Protein AF-A0A0F9A2U9-F1 (afdb_monomer_lite)

Radius of gyration: 36.18 Å; chains: 1; bounding box: 90×52×89 Å

Organism: NCBI:txid412755

Sequence (190 aa):
MAQTGQQTSYSATLSEKRVVTDRLLMTQPMDLVAVNALGLNNESSFGFDNGPGGPNQPYEWLSDTHALRTSAVNSSALTSLSTSTAVIVDHGNRFQEGDVILIGAEYMLVTTVSTNTLTVTRSYGGNNTTHSDGAAVTIVGRNRIEGTNSSDSQYTEPTSATNAVAILHSEIDISRSAGNLQRYGIGDLV

Foldseek 3Di:
DDDDDDDPDDDDPDPDPDDVVNVVVPDDCVNDPVCVQQDDPDDDDRHRPPDDPDPPHFDKDWDWDDQDQKWWFADAKDALPDPDQKTFTPALVNDDQQFWKDFPHWTWGFHDTDGRITRTDTQPVHGRHIHHGGTMIGGPDGDDDPPDDDDDHDDIDIDIDGDDDDDDDDDDDDDPVRQVDDDPPDDHDD

pLDDT: mean 77.0, std 14.94, range [44.78, 95.62]

Secondary structure (DSSP, 8-state):
----S---S----S-----HHHHHHHS-GGGSHHHHHH---SSSS---TT-TTSTT-PEEEEE--PPP-EEEB-SS-B-TT----EEEBS-GGG--TTEEEEETTEEEEEEEEETTEEEEESSTTS----B-TT-EEEEEEE-PPTTPPPPPPP--PPEEEEE------------HHHHTS--TT-S---

Structure (mmCIF, N/CA/C/O backbone):
data_AF-A0A0F9A2U9-F1
#
_entry.id   AF-A0A0F9A2U9-F1
#
loop_
_atom_site.group_PDB
_atom_site.id
_atom_site.type_symbol
_atom_site.label_atom_id
_atom_site.label_alt_id
_atom_site.label_comp_id
_atom_site.label_asym_id
_atom_site.label_entity_id
_atom_site.label_seq_id
_atom_site.pdbx_PDB_ins_code
_atom_site.Cartn_x
_atom_site.Cartn_y
_atom_site.Cartn_z
_atom_site.occupancy
_atom_site.B_iso_or_equiv
_atom_site.auth_seq_id
_atom_site.auth_comp_id
_atom_site.auth_asym_id
_atom_site.auth_atom_id
_atom_site.pdbx_PDB_model_num
ATOM 1 N N . MET A 1 1 ? -40.906 28.850 -55.335 1.00 44.78 1 MET A N 1
ATOM 2 C CA . MET A 1 1 ? -40.452 30.177 -55.800 1.00 44.78 1 MET A CA 1
ATOM 3 C C . MET A 1 1 ? -38.973 30.272 -55.484 1.00 44.78 1 MET A C 1
ATOM 5 O O . MET A 1 1 ? -38.614 29.999 -54.346 1.00 44.78 1 MET A O 1
ATOM 9 N N . ALA A 1 2 ? -38.125 30.504 -56.485 1.00 49.56 2 ALA A N 1
ATOM 10 C CA . ALA A 1 2 ? -36.678 30.539 -56.292 1.00 49.56 2 ALA A CA 1
ATOM 11 C C . ALA A 1 2 ? -36.299 31.785 -55.481 1.00 49.56 2 ALA A C 1
ATOM 13 O O . ALA A 1 2 ? -36.706 32.888 -55.841 1.00 49.56 2 ALA A O 1
ATOM 14 N N . GLN A 1 3 ? -35.565 31.608 -54.382 1.00 52.97 3 GLN A N 1
ATOM 15 C CA . GLN A 1 3 ? -34.952 32.725 -53.669 1.00 52.97 3 GLN A CA 1
ATOM 16 C C . GLN A 1 3 ? -33.527 32.907 -54.186 1.00 52.97 3 GLN A C 1
ATOM 18 O O . GLN A 1 3 ? -32.725 31.977 -54.154 1.00 52.97 3 GLN A O 1
ATOM 23 N N . THR A 1 4 ? -33.238 34.105 -54.684 1.00 47.84 4 THR A N 1
ATOM 24 C CA . THR A 1 4 ? -31.918 34.511 -55.171 1.00 47.84 4 THR A CA 1
ATOM 25 C C . THR A 1 4 ? -31.282 35.433 -54.132 1.00 47.84 4 THR A C 1
ATOM 27 O O . THR A 1 4 ? -31.867 36.457 -53.784 1.00 47.84 4 THR A O 1
ATOM 30 N N . GLY A 1 5 ? -30.095 35.068 -53.639 1.00 60.50 5 GLY A N 1
ATOM 31 C CA . GLY A 1 5 ? -29.308 35.836 -52.665 1.00 60.50 5 GLY A CA 1
ATOM 32 C C . GLY A 1 5 ? -28.745 34.969 -51.531 1.00 60.50 5 GLY A C 1
ATOM 33 O O . GLY A 1 5 ? -29.285 33.907 -51.228 1.00 60.50 5 GLY A O 1
ATOM 34 N N . GLN A 1 6 ? -27.650 35.408 -50.902 1.00 56.34 6 GLN A N 1
ATOM 35 C CA . GLN A 1 6 ? -27.056 34.716 -49.753 1.00 56.34 6 GLN A CA 1
ATOM 36 C C . GLN A 1 6 ? -27.906 34.965 -48.498 1.00 56.34 6 GLN A C 1
ATOM 38 O O . GLN A 1 6 ? -27.996 36.093 -48.016 1.00 56.34 6 GLN A O 1
ATOM 43 N N . GLN A 1 7 ? -28.534 33.915 -47.964 1.00 57.28 7 GLN A N 1
ATOM 44 C CA . GLN A 1 7 ? -29.259 33.984 -46.694 1.00 57.28 7 GLN A CA 1
ATOM 45 C C . GLN A 1 7 ? -28.293 33.901 -45.506 1.00 57.28 7 GLN A C 1
ATOM 47 O O . GLN A 1 7 ? -27.466 32.996 -45.429 1.00 57.28 7 GLN A O 1
ATOM 52 N N . THR A 1 8 ? -28.421 34.837 -44.564 1.00 57.38 8 THR A N 1
ATOM 53 C CA . THR A 1 8 ? -27.553 34.970 -43.379 1.00 57.38 8 THR A CA 1
ATOM 54 C C . THR A 1 8 ? -28.246 34.603 -42.061 1.00 57.38 8 THR A C 1
ATOM 56 O O . THR A 1 8 ? -27.640 34.713 -40.999 1.00 57.38 8 THR A O 1
ATOM 59 N N . SER A 1 9 ? -29.499 34.130 -42.094 1.00 57.69 9 SER A N 1
ATOM 60 C CA . SER A 1 9 ? -30.175 33.553 -40.922 1.00 57.69 9 SER A CA 1
ATOM 61 C C . SER A 1 9 ? -31.201 32.481 -41.312 1.00 57.69 9 SER A C 1
ATOM 63 O O . SER A 1 9 ? -31.899 32.597 -42.318 1.00 57.69 9 SER A O 1
ATOM 65 N N . TYR A 1 10 ? -31.267 31.410 -40.514 1.00 54.25 10 TYR A N 1
ATOM 66 C CA . TYR A 1 10 ? -32.027 30.187 -40.796 1.00 54.25 10 TYR A CA 1
ATOM 67 C C . TYR A 1 10 ? -33.407 30.204 -40.127 1.00 54.25 10 TYR A C 1
ATOM 69 O O . TYR A 1 10 ? -33.632 29.504 -39.143 1.00 54.25 10 TYR A O 1
ATOM 77 N N . SER A 1 11 ? -34.351 30.988 -40.646 1.00 58.38 11 SER A N 1
ATOM 78 C CA . SER A 1 11 ? -35.758 30.835 -40.248 1.00 58.38 11 SER A CA 1
ATOM 79 C C . SER A 1 11 ? -36.648 30.695 -41.478 1.00 58.38 11 SER A C 1
ATOM 81 O O . SER A 1 11 ? -37.152 31.662 -42.039 1.00 58.38 11 SER A O 1
ATOM 83 N N . ALA A 1 12 ? -36.806 29.450 -41.924 1.00 54.16 12 ALA A N 1
ATOM 84 C CA . ALA A 1 12 ? -37.830 29.066 -42.883 1.00 54.16 12 ALA A CA 1
ATOM 85 C C . ALA A 1 12 ? -38.877 28.216 -42.149 1.00 54.16 12 ALA A C 1
ATOM 87 O O . ALA A 1 12 ? -38.537 27.255 -41.468 1.00 54.16 12 ALA A O 1
ATOM 88 N N . THR A 1 13 ? -40.155 28.576 -42.277 1.00 52.22 13 THR A N 1
ATOM 89 C CA . THR A 1 13 ? -41.312 27.906 -41.648 1.00 52.22 13 THR A CA 1
ATOM 90 C C . THR A 1 13 ? -41.783 26.650 -42.392 1.00 52.22 13 THR A C 1
ATOM 92 O O . THR A 1 13 ? -42.811 26.070 -42.045 1.00 52.22 13 THR A O 1
ATOM 95 N N . LEU A 1 14 ? -41.045 26.203 -43.411 1.00 56.62 14 LEU A N 1
ATOM 96 C CA . LEU A 1 14 ? -41.284 24.917 -44.059 1.00 56.62 14 LEU A CA 1
ATOM 97 C C . LEU A 1 14 ? -40.680 23.809 -43.190 1.00 56.62 14 LEU A C 1
ATOM 99 O O . LEU A 1 14 ? -39.535 23.911 -42.759 1.00 56.62 14 LEU A O 1
ATOM 103 N N . SER A 1 15 ? -41.451 22.753 -42.925 1.00 54.44 15 SER A N 1
ATOM 104 C CA . SER A 1 15 ? -40.994 21.600 -42.145 1.00 54.44 15 SER A CA 1
ATOM 105 C C . SER A 1 15 ? -39.972 20.797 -42.961 1.00 54.44 15 SER A C 1
ATOM 107 O O . SER A 1 15 ? -40.314 19.845 -43.659 1.00 54.44 15 SER A O 1
ATOM 109 N N . GLU A 1 16 ? -38.710 21.219 -42.933 1.00 55.88 16 GLU A N 1
ATOM 110 C CA . GLU A 1 16 ? -37.607 20.460 -43.514 1.00 55.88 16 GLU A CA 1
ATOM 111 C C . GLU A 1 16 ? -37.163 19.404 -42.496 1.00 55.88 16 GLU A C 1
ATOM 113 O O . GLU A 1 16 ? -36.579 19.705 -41.452 1.00 55.88 16 GLU A O 1
ATOM 118 N N . LYS A 1 17 ? -37.494 18.139 -42.767 1.00 49.16 17 LYS A N 1
ATOM 119 C CA . LYS A 1 17 ? -37.182 17.009 -41.888 1.00 49.16 17 LYS A CA 1
ATOM 120 C C . LYS A 1 17 ? -35.699 16.647 -42.024 1.00 49.16 17 LYS A C 1
ATOM 122 O O . LYS A 1 17 ? -35.347 15.715 -42.738 1.00 49.16 17 LYS A O 1
ATOM 127 N N . ARG A 1 18 ? -34.819 17.391 -41.354 1.00 50.69 18 ARG A N 1
ATOM 128 C CA . ARG A 1 18 ? -33.377 17.100 -41.321 1.00 50.69 18 ARG A CA 1
ATOM 129 C C . ARG A 1 18 ? -33.096 16.067 -40.233 1.00 50.69 18 ARG A C 1
ATOM 131 O O . ARG A 1 18 ? -33.104 16.372 -39.044 1.00 50.69 18 ARG A O 1
ATOM 138 N N . VAL A 1 19 ? -32.918 14.816 -40.648 1.00 53.12 19 VAL A N 1
ATOM 139 C CA . VAL A 1 19 ? -32.558 13.699 -39.763 1.00 53.12 19 VAL A CA 1
ATOM 140 C C . VAL A 1 19 ? -31.103 13.878 -39.306 1.00 53.12 19 VAL A C 1
ATOM 142 O O . VAL A 1 19 ? -30.256 14.261 -40.104 1.00 53.12 19 VAL A O 1
ATOM 145 N N . VAL A 1 20 ? -30.789 13.598 -38.033 1.00 59.75 20 VAL A N 1
ATOM 146 C CA . VAL A 1 20 ? -29.424 13.726 -37.459 1.00 59.75 20 VAL A CA 1
ATOM 147 C C . VAL A 1 20 ? -28.369 12.976 -38.287 1.00 59.75 20 VAL A C 1
ATOM 149 O O . VAL A 1 20 ? -27.239 13.441 -38.411 1.00 59.75 20 VAL A O 1
ATOM 152 N N . THR A 1 21 ? -28.755 11.867 -38.922 1.00 59.09 21 THR A N 1
ATOM 153 C CA . THR A 1 21 ? -27.927 11.093 -39.859 1.00 59.09 21 THR A CA 1
ATOM 154 C C . THR A 1 21 ? -27.368 11.938 -41.004 1.00 59.09 21 THR A C 1
ATOM 156 O O . THR A 1 21 ? -26.234 11.728 -41.413 1.00 59.09 21 THR A O 1
ATOM 159 N N . ASP A 1 22 ? -28.118 12.935 -41.472 1.00 58.28 22 ASP A N 1
ATOM 160 C CA . ASP A 1 22 ? -27.709 13.825 -42.561 1.00 58.28 22 ASP A CA 1
ATOM 161 C C . ASP A 1 22 ? -26.599 14.793 -42.112 1.00 58.28 22 ASP A C 1
ATOM 163 O O . ASP A 1 22 ? -25.739 15.173 -42.896 1.00 58.28 22 ASP A O 1
ATOM 167 N N . ARG A 1 23 ? -26.541 15.130 -40.811 1.00 58.84 23 ARG A N 1
ATOM 168 C CA . ARG A 1 23 ? -25.396 15.848 -40.226 1.00 58.84 23 ARG A CA 1
ATOM 169 C C . ARG A 1 23 ? -24.198 14.943 -39.979 1.00 58.84 23 ARG A C 1
ATOM 171 O O . ARG A 1 23 ? -23.082 15.393 -40.186 1.00 58.84 23 ARG A O 1
ATOM 178 N N . LEU A 1 24 ? -24.421 13.684 -39.609 1.00 57.03 24 LEU A N 1
ATOM 179 C CA . LEU A 1 24 ? -23.351 12.695 -39.446 1.00 57.03 24 LEU A CA 1
ATOM 180 C C . LEU A 1 24 ? -22.644 12.381 -40.779 1.00 57.03 24 LEU A C 1
ATOM 182 O O . LEU A 1 24 ? -21.439 12.163 -40.793 1.00 57.03 24 LEU A O 1
ATOM 186 N N . LEU A 1 25 ? -23.389 12.386 -41.892 1.00 61.88 25 LEU A N 1
ATOM 187 C CA . LEU A 1 25 ? -22.870 12.155 -43.246 1.00 61.88 25 LEU A CA 1
ATOM 188 C C . LEU A 1 25 ? -22.147 13.375 -43.845 1.00 61.88 25 LEU A C 1
ATOM 190 O O . LEU A 1 25 ? -21.336 13.204 -44.751 1.00 61.88 25 LEU A O 1
ATOM 194 N N . MET A 1 26 ? -22.434 14.591 -43.360 1.00 65.38 26 MET A N 1
ATOM 195 C CA . MET A 1 26 ? -21.842 15.845 -43.859 1.00 65.38 26 MET A CA 1
ATOM 196 C C . MET A 1 26 ? -20.745 16.425 -42.953 1.00 65.38 26 MET A C 1
ATOM 198 O O . MET A 1 26 ? -20.099 17.400 -43.338 1.00 65.38 26 MET A O 1
ATOM 202 N N . THR A 1 27 ? -20.531 15.863 -41.760 1.00 63.75 27 THR A N 1
ATOM 203 C CA . THR A 1 27 ? -19.381 16.196 -40.912 1.00 63.75 27 THR A CA 1
ATOM 204 C C . THR A 1 27 ? -18.106 15.747 -41.616 1.00 63.75 27 THR A C 1
ATOM 206 O O . THR A 1 27 ? -17.954 14.576 -41.965 1.00 63.75 27 THR A O 1
ATOM 209 N N . GLN A 1 28 ? -17.186 16.685 -41.843 1.00 65.25 28 GLN A N 1
ATOM 210 C CA . GLN A 1 28 ? -15.885 16.363 -42.417 1.00 65.25 28 GLN A CA 1
ATOM 211 C C . GLN A 1 28 ? -15.144 15.459 -41.425 1.00 65.25 28 GLN A C 1
ATOM 213 O O . GLN A 1 28 ? -15.233 15.706 -40.222 1.00 65.25 28 GLN A O 1
ATOM 218 N N . PRO A 1 29 ? -14.400 14.433 -41.873 1.00 58.91 29 PRO A N 1
ATOM 219 C CA . PRO A 1 29 ? -13.721 13.509 -40.963 1.00 58.91 29 PRO A CA 1
ATOM 220 C C . PRO A 1 29 ? -12.869 14.223 -39.901 1.00 58.91 29 PRO A C 1
ATOM 222 O O . PRO A 1 29 ? -12.797 13.770 -38.766 1.00 58.91 29 PRO A O 1
ATOM 225 N N . MET A 1 30 ? -12.291 15.377 -40.246 1.00 61.31 30 MET A N 1
ATOM 226 C CA . MET A 1 30 ? -11.466 16.209 -39.364 1.00 61.31 30 MET A CA 1
ATOM 227 C C . MET A 1 30 ? -12.227 17.014 -38.295 1.00 61.31 30 MET A C 1
ATOM 229 O O . MET A 1 30 ? -11.618 17.427 -37.313 1.00 61.31 30 MET A O 1
ATOM 233 N N . ASP A 1 31 ? -13.541 17.201 -38.433 1.00 66.31 31 ASP A N 1
ATOM 234 C CA . ASP A 1 31 ? -14.360 17.980 -37.489 1.00 66.31 31 ASP A CA 1
ATOM 235 C C . ASP A 1 31 ? -14.783 17.170 -36.243 1.00 66.31 31 ASP A C 1
ATOM 237 O O . ASP A 1 31 ? -15.431 17.689 -35.331 1.00 66.31 31 ASP A O 1
ATOM 241 N N . LEU A 1 32 ? -14.425 15.883 -36.174 1.00 69.25 32 LEU A N 1
ATOM 242 C CA . LEU A 1 32 ? -14.648 15.025 -35.012 1.00 69.25 32 LEU A CA 1
ATOM 243 C C . LEU A 1 32 ? -13.459 15.133 -34.048 1.00 69.25 32 LEU A C 1
ATOM 245 O O . LEU A 1 32 ? -12.334 14.782 -34.395 1.00 69.25 32 LEU A O 1
ATOM 249 N N . VAL A 1 33 ? -13.716 15.523 -32.793 1.00 64.06 33 VAL A N 1
ATOM 250 C CA . VAL A 1 33 ? -12.693 15.612 -31.723 1.00 64.06 33 VAL A CA 1
ATOM 251 C C . VAL A 1 33 ? -11.882 14.315 -31.595 1.00 64.06 33 VAL A C 1
ATOM 253 O O . VAL A 1 33 ? -10.674 14.352 -31.372 1.00 64.06 33 VAL A O 1
ATOM 256 N N . ALA A 1 34 ? -12.534 13.167 -31.795 1.00 62.09 34 ALA A N 1
ATOM 257 C CA . ALA A 1 34 ? -11.885 11.862 -31.767 1.00 62.09 34 ALA A CA 1
ATOM 258 C C . ALA A 1 34 ? -10.876 11.669 -32.912 1.00 62.09 34 ALA A C 1
ATOM 260 O O . ALA A 1 34 ? -9.849 11.047 -32.698 1.00 62.09 34 ALA A O 1
ATOM 261 N N . VAL A 1 35 ? -11.112 12.225 -34.102 1.00 62.69 35 VAL A N 1
ATOM 262 C CA . VAL A 1 35 ? -10.191 12.100 -35.245 1.00 62.69 35 VAL A CA 1
ATOM 263 C C . VAL A 1 35 ? -8.952 12.980 -35.061 1.00 62.69 35 VAL A C 1
ATOM 265 O O . VAL A 1 35 ? -7.854 12.562 -35.412 1.00 62.69 35 VAL A O 1
ATOM 268 N N . ASN A 1 36 ? -9.094 14.143 -34.417 1.00 59.28 36 ASN A N 1
ATOM 269 C CA . ASN A 1 36 ? -7.952 14.965 -34.005 1.00 59.28 36 ASN A CA 1
ATOM 270 C C . ASN A 1 36 ? -7.107 14.294 -32.902 1.00 59.28 36 ASN A C 1
ATOM 272 O O . ASN A 1 36 ? -5.889 14.418 -32.898 1.00 59.28 36 ASN A O 1
ATOM 276 N N . ALA A 1 37 ? -7.740 13.561 -31.979 1.00 59.81 37 ALA A N 1
ATOM 277 C CA . ALA A 1 37 ? -7.032 12.811 -30.937 1.00 59.81 37 ALA A CA 1
ATOM 278 C C . ALA A 1 37 ? -6.405 11.497 -31.448 1.00 59.81 37 ALA A C 1
ATOM 280 O O . ALA A 1 37 ? -5.390 11.055 -30.915 1.00 59.81 37 ALA A O 1
ATOM 281 N N . LEU A 1 38 ? -7.011 10.867 -32.461 1.00 58.22 38 LEU A N 1
ATOM 282 C CA . LEU A 1 38 ? -6.558 9.597 -33.037 1.00 58.22 38 LEU A CA 1
ATOM 283 C C . LEU A 1 38 ? -5.584 9.763 -34.208 1.00 58.22 38 LEU A C 1
ATOM 285 O O . LEU A 1 38 ? -4.944 8.779 -34.554 1.00 58.22 38 LEU A O 1
ATOM 289 N N . GLY A 1 39 ? -5.451 10.973 -34.765 1.00 63.06 39 GLY A N 1
ATOM 290 C CA . GLY A 1 39 ? -4.526 11.304 -35.849 1.00 63.06 39 GLY A CA 1
ATOM 291 C C . GLY A 1 39 ? -4.891 10.638 -37.181 1.00 63.06 39 GLY A C 1
ATOM 292 O O . GLY A 1 39 ? -5.147 9.441 -37.260 1.00 63.06 39 GLY A O 1
ATOM 293 N N . LEU A 1 40 ? -4.897 11.405 -38.271 1.00 64.19 40 LEU A N 1
ATOM 294 C CA . LEU A 1 40 ? -4.955 10.861 -39.633 1.00 64.19 40 LEU A CA 1
ATOM 295 C C . LEU A 1 40 ? -3.754 11.387 -40.409 1.00 64.19 40 LEU A C 1
ATOM 297 O O . LEU A 1 40 ? -3.872 12.280 -41.245 1.00 64.19 40 LEU A O 1
ATOM 301 N N . ASN A 1 41 ? -2.581 10.834 -40.117 1.00 56.22 41 ASN A N 1
ATOM 302 C CA . ASN A 1 41 ? -1.363 11.148 -40.853 1.00 56.22 41 ASN A CA 1
ATOM 303 C C . ASN A 1 41 ? -1.307 10.342 -42.153 1.00 56.22 41 ASN A C 1
ATOM 305 O O . ASN A 1 41 ? -0.539 9.400 -42.295 1.00 56.22 41 ASN A O 1
ATOM 309 N N . ASN A 1 42 ? -2.153 10.745 -43.099 1.00 57.94 42 ASN A N 1
ATOM 310 C CA . ASN A 1 42 ? -1.960 10.571 -44.534 1.00 57.94 42 ASN A CA 1
ATOM 311 C C . ASN A 1 42 ? -1.581 9.163 -45.053 1.00 57.94 42 ASN A C 1
ATOM 313 O O . ASN A 1 42 ? -0.819 9.122 -45.999 1.00 57.94 42 ASN A O 1
ATOM 317 N N . GLU A 1 43 ? -2.075 8.047 -44.489 1.00 57.75 43 GLU A N 1
ATOM 318 C CA . GLU A 1 43 ? -2.231 6.736 -45.165 1.00 57.75 43 GLU A CA 1
ATOM 319 C C . GLU A 1 43 ? -2.963 5.700 -44.263 1.00 57.75 43 GLU A C 1
ATOM 321 O O . GLU A 1 43 ? -2.579 5.463 -43.122 1.00 57.75 43 GLU A O 1
ATOM 326 N N . SER A 1 44 ? -3.982 5.033 -44.823 1.00 59.41 44 SER A N 1
ATOM 327 C CA . SER A 1 44 ? -4.583 3.705 -44.514 1.00 59.41 44 SER A CA 1
ATOM 328 C C . SER A 1 44 ? -4.886 3.185 -43.085 1.00 59.41 44 SER A C 1
ATOM 330 O O . SER A 1 44 ? -5.581 2.170 -42.992 1.00 59.41 44 SER A O 1
ATOM 332 N N . SER A 1 45 ? -4.464 3.802 -41.974 1.00 59.81 45 SER A N 1
ATOM 333 C CA . SER A 1 45 ? -4.749 3.255 -40.630 1.00 59.81 45 SER A CA 1
ATOM 334 C C . SER A 1 45 ? -4.880 4.301 -39.518 1.00 59.81 45 SER A C 1
ATOM 336 O O . SER A 1 45 ? -4.289 5.375 -39.578 1.00 59.81 45 SER A O 1
ATOM 338 N N . PHE A 1 46 ? -5.669 3.963 -38.491 1.00 56.12 46 PHE A N 1
ATOM 339 C CA . PHE A 1 46 ? -5.740 4.708 -37.234 1.00 56.12 46 PHE A CA 1
ATOM 340 C C . PHE A 1 46 ? -4.486 4.395 -36.412 1.00 56.12 46 PHE A C 1
ATOM 342 O O . PHE A 1 46 ? -4.375 3.307 -35.847 1.00 56.12 46 PHE A O 1
ATOM 349 N N . GLY A 1 47 ? -3.538 5.327 -36.369 1.00 60.41 47 GLY A N 1
ATOM 350 C CA . GLY A 1 47 ? -2.330 5.222 -35.559 1.00 60.41 47 GLY A CA 1
ATOM 351 C C . GLY A 1 47 ? -2.249 6.413 -34.621 1.00 60.41 47 GLY A C 1
ATOM 352 O O . GLY A 1 47 ? -2.267 7.550 -35.079 1.00 60.41 47 GLY A O 1
ATOM 353 N N . PHE A 1 48 ? -2.153 6.162 -33.317 1.00 58.91 48 PHE A N 1
ATOM 354 C CA . PHE A 1 48 ? -1.903 7.225 -32.350 1.00 58.91 48 PHE A CA 1
ATOM 355 C C . PHE A 1 48 ? -0.586 7.931 -32.721 1.00 58.91 48 PHE A C 1
ATOM 357 O O . PHE A 1 48 ? 0.474 7.311 -32.674 1.00 58.91 48 PHE A O 1
ATOM 364 N N . ASP A 1 49 ? -0.645 9.221 -33.060 1.00 57.56 49 ASP A N 1
ATOM 365 C CA . ASP A 1 49 ? 0.534 10.029 -33.434 1.00 57.56 49 ASP A CA 1
ATOM 366 C C . ASP A 1 49 ? 1.574 10.124 -32.292 1.00 57.56 49 ASP A C 1
ATOM 368 O O . ASP A 1 49 ? 2.752 10.381 -32.505 1.00 57.56 49 ASP A O 1
ATOM 372 N N . ASN A 1 50 ? 1.137 9.831 -31.062 1.00 54.00 50 ASN A N 1
ATOM 373 C CA . ASN A 1 50 ? 1.957 9.657 -29.859 1.00 54.00 50 ASN A CA 1
ATOM 374 C C . ASN A 1 50 ? 1.652 8.320 -29.158 1.00 54.00 50 ASN A C 1
ATOM 376 O O . ASN A 1 50 ? 1.536 8.252 -27.934 1.00 54.00 50 ASN A O 1
ATOM 380 N N . GLY A 1 51 ? 1.404 7.269 -29.940 1.00 54.78 51 GLY A N 1
ATOM 381 C CA . GLY A 1 51 ? 1.130 5.934 -29.421 1.00 54.78 51 GLY A CA 1
ATOM 382 C C . GLY A 1 51 ? 2.380 5.231 -28.907 1.00 54.78 51 GLY A C 1
ATOM 383 O O . GLY A 1 51 ? 3.452 5.397 -29.491 1.00 54.78 51 GLY A O 1
ATOM 384 N N . PRO A 1 52 ? 2.251 4.370 -27.882 1.00 53.50 52 PRO A N 1
ATOM 385 C CA . PRO A 1 52 ? 3.350 3.503 -27.476 1.00 53.50 52 PRO A CA 1
ATOM 386 C C . PRO A 1 52 ? 3.813 2.670 -28.682 1.00 53.50 52 PRO A C 1
ATOM 388 O O . PRO A 1 52 ? 3.012 1.949 -29.277 1.00 53.50 52 PRO A O 1
ATOM 391 N N . GLY A 1 53 ? 5.093 2.790 -29.056 1.00 52.75 53 GLY A N 1
ATOM 392 C CA . GLY A 1 53 ? 5.697 2.018 -30.149 1.00 52.75 53 GLY A CA 1
ATOM 393 C C . GLY A 1 53 ? 6.156 2.800 -31.386 1.00 52.75 53 GLY A C 1
ATOM 394 O O . GLY A 1 53 ? 6.575 2.170 -32.358 1.00 52.75 53 GLY A O 1
ATOM 395 N N . GLY A 1 54 ? 6.121 4.139 -31.389 1.00 57.00 54 GLY A N 1
ATOM 396 C CA . GLY A 1 54 ? 6.810 4.925 -32.422 1.00 57.00 54 GLY A CA 1
ATOM 397 C C . GLY A 1 54 ? 8.337 4.701 -32.404 1.00 57.00 54 GLY A C 1
ATOM 398 O O . GLY A 1 54 ? 8.888 4.341 -31.364 1.00 57.00 54 GLY A O 1
ATOM 399 N N . PRO A 1 55 ? 9.070 4.966 -33.506 1.00 55.66 55 PRO A N 1
ATOM 400 C CA . PRO A 1 55 ? 10.524 4.741 -33.598 1.00 55.66 55 PRO A CA 1
ATOM 401 C C . PRO A 1 55 ? 11.360 5.499 -32.546 1.00 55.66 55 PRO A C 1
ATOM 403 O O . PRO A 1 55 ? 12.526 5.174 -32.349 1.00 55.66 55 PRO A O 1
ATOM 406 N N . ASN A 1 56 ? 10.760 6.472 -31.850 1.00 56.84 56 ASN A N 1
ATOM 407 C CA . ASN A 1 56 ? 11.380 7.269 -30.790 1.00 56.84 56 ASN A CA 1
ATOM 408 C C . ASN A 1 56 ? 10.729 7.078 -29.400 1.00 56.84 56 ASN A C 1
ATOM 410 O O . ASN A 1 56 ? 11.061 7.823 -28.481 1.00 56.84 56 ASN A O 1
ATOM 414 N N . GLN A 1 57 ? 9.794 6.132 -29.228 1.00 65.38 57 GLN A N 1
ATOM 415 C CA . GLN A 1 57 ? 9.062 5.926 -27.970 1.00 65.38 57 GLN A CA 1
ATOM 416 C C . GLN A 1 57 ? 9.098 4.446 -27.562 1.00 65.38 57 GLN A C 1
ATOM 418 O O . GLN A 1 57 ? 8.337 3.640 -28.106 1.00 65.38 57 GLN A O 1
ATOM 423 N N . PRO A 1 58 ? 9.992 4.059 -26.632 1.00 66.38 58 PRO A N 1
ATOM 424 C CA . PRO A 1 58 ? 10.045 2.687 -26.156 1.00 66.38 58 PRO A CA 1
ATOM 425 C C . PRO A 1 58 ? 8.782 2.350 -25.353 1.00 66.38 58 PRO A C 1
ATOM 427 O O . PRO A 1 58 ? 8.144 3.231 -24.777 1.00 66.38 58 PRO A O 1
ATOM 430 N N . TYR A 1 59 ? 8.419 1.068 -25.308 1.00 71.56 59 TYR A N 1
ATOM 431 C CA . TYR A 1 59 ? 7.265 0.629 -24.528 1.00 71.56 59 TYR A CA 1
ATOM 432 C C . TYR A 1 59 ? 7.555 0.793 -23.038 1.00 71.56 59 TYR A C 1
ATOM 434 O O . TYR A 1 59 ? 8.505 0.199 -22.521 1.00 71.56 59 TYR A O 1
ATOM 442 N N . GLU A 1 60 ? 6.718 1.585 -22.375 1.00 75.94 60 GLU A N 1
ATOM 443 C CA . GLU A 1 60 ? 6.732 1.807 -20.936 1.00 75.94 60 GLU A CA 1
ATOM 444 C C . GLU A 1 60 ? 5.639 0.963 -20.274 1.00 75.94 60 GLU A C 1
ATOM 446 O O . GLU A 1 60 ? 4.452 1.081 -20.581 1.00 75.94 60 GLU A O 1
ATOM 451 N N . TRP A 1 61 ? 6.051 0.095 -19.359 1.00 82.81 61 TRP A N 1
ATOM 452 C CA . TRP A 1 61 ? 5.179 -0.727 -18.538 1.00 82.81 61 TRP A CA 1
ATOM 453 C C . TRP A 1 61 ? 5.126 -0.118 -17.142 1.00 82.81 61 TRP A C 1
ATOM 455 O O . TRP A 1 61 ? 6.092 -0.205 -16.383 1.00 82.81 61 TRP A O 1
ATOM 465 N N . LEU A 1 62 ? 3.994 0.495 -16.799 1.00 85.25 62 LEU A N 1
ATOM 466 C CA . LEU A 1 62 ? 3.736 0.977 -15.445 1.00 85.25 62 LEU A CA 1
ATOM 467 C C . LEU A 1 62 ? 3.234 -0.184 -14.580 1.00 85.25 62 LEU A C 1
ATOM 469 O O . LEU A 1 62 ? 2.237 -0.825 -14.908 1.00 85.25 62 LEU A O 1
ATOM 473 N N . SER A 1 63 ? 3.933 -0.456 -13.482 1.00 87.50 63 SER A N 1
ATOM 474 C CA . SER A 1 63 ? 3.606 -1.512 -12.521 1.00 87.50 63 SER A CA 1
ATOM 475 C C . SER A 1 63 ? 3.430 -0.921 -11.129 1.00 87.50 63 SER A C 1
ATOM 477 O O . SER A 1 63 ? 4.283 -0.167 -10.663 1.00 87.50 63 SER A O 1
ATOM 479 N N . ASP A 1 64 ? 2.353 -1.296 -10.446 1.00 89.12 64 ASP A N 1
ATOM 480 C CA . ASP A 1 64 ? 2.067 -0.898 -9.066 1.00 89.12 64 ASP A CA 1
ATOM 481 C C . ASP A 1 64 ? 1.793 -2.141 -8.205 1.00 89.12 64 ASP A C 1
ATOM 483 O O . ASP A 1 64 ? 1.235 -3.136 -8.673 1.00 89.12 64 ASP A O 1
ATOM 487 N N . THR A 1 65 ? 2.205 -2.089 -6.940 1.00 87.44 65 THR A N 1
ATOM 488 C CA . THR A 1 65 ? 1.895 -3.099 -5.926 1.00 87.44 65 THR A CA 1
ATOM 489 C C . THR A 1 65 ? 1.002 -2.463 -4.876 1.00 87.44 65 THR A C 1
ATOM 491 O O . THR A 1 65 ? 1.465 -1.673 -4.065 1.00 87.44 65 THR A O 1
ATOM 494 N N . HIS A 1 66 ? -0.271 -2.855 -4.855 1.00 83.81 66 HIS A N 1
ATOM 495 C CA . HIS A 1 66 ? -1.249 -2.316 -3.914 1.00 83.81 66 HIS A CA 1
ATOM 496 C C . HIS A 1 66 ? -0.815 -2.513 -2.451 1.00 83.81 66 HIS A C 1
ATOM 498 O O . HIS A 1 66 ? -0.425 -3.613 -2.044 1.00 83.81 66 HIS A O 1
ATOM 504 N N . ALA A 1 67 ? -0.967 -1.469 -1.630 1.00 83.38 67 ALA A N 1
ATOM 505 C CA . ALA A 1 67 ? -0.686 -1.536 -0.199 1.00 83.38 67 ALA A CA 1
ATOM 506 C C . ALA A 1 67 ? -1.497 -2.655 0.483 1.00 83.38 67 ALA A C 1
ATOM 508 O O . ALA A 1 67 ? -2.725 -2.742 0.365 1.00 83.38 67 ALA A O 1
ATOM 509 N N . LEU A 1 68 ? -0.814 -3.541 1.209 1.00 88.69 68 LEU A N 1
ATOM 510 C CA . LEU A 1 68 ? -1.474 -4.639 1.912 1.00 88.69 68 LEU A CA 1
ATOM 511 C C . LEU A 1 68 ? -2.341 -4.097 3.054 1.00 88.69 68 LEU A C 1
ATOM 513 O O . LEU A 1 68 ? -1.886 -3.313 3.880 1.00 88.69 68 LEU A O 1
ATOM 517 N N . ARG A 1 69 ? -3.583 -4.580 3.137 1.00 90.75 69 ARG A N 1
ATOM 518 C CA . ARG A 1 69 ? -4.556 -4.219 4.188 1.00 90.75 69 ARG A CA 1
ATOM 519 C C . ARG A 1 69 ? -4.608 -5.235 5.331 1.00 90.75 69 ARG A C 1
ATOM 521 O O . ARG A 1 69 ? -5.594 -5.304 6.066 1.00 90.75 69 ARG A O 1
ATOM 528 N N . THR A 1 70 ? -3.578 -6.068 5.426 1.00 93.75 70 THR A N 1
ATOM 529 C CA . THR A 1 70 ? -3.488 -7.174 6.374 1.00 93.75 70 THR A CA 1
ATOM 530 C C . THR A 1 70 ? -2.163 -7.140 7.123 1.00 93.75 70 THR A C 1
ATOM 532 O O . THR A 1 70 ? -1.169 -6.610 6.633 1.00 93.75 70 THR A O 1
ATOM 535 N N . SER A 1 71 ? -2.141 -7.715 8.317 1.00 95.25 71 SER A N 1
ATOM 536 C CA . SER A 1 71 ? -0.955 -7.991 9.131 1.00 95.25 71 SER A CA 1
ATOM 537 C C . SER A 1 71 ? -1.238 -9.241 9.971 1.00 95.25 71 SER A C 1
ATOM 539 O O . SER A 1 71 ? -2.301 -9.849 9.828 1.00 95.25 71 SER A O 1
ATOM 541 N N . ALA A 1 72 ? -0.328 -9.618 10.859 1.00 95.38 72 ALA A N 1
ATOM 542 C CA . ALA A 1 72 ? -0.584 -10.609 11.895 1.00 95.38 72 ALA A CA 1
ATOM 543 C C . ALA A 1 72 ? -0.272 -10.033 13.281 1.00 95.38 72 ALA A C 1
ATOM 545 O O . ALA A 1 72 ? 0.480 -9.060 13.400 1.00 95.38 72 ALA A O 1
ATOM 546 N N . VAL A 1 73 ? -0.907 -10.597 14.309 1.00 94.50 73 VAL A N 1
ATOM 547 C CA . VAL A 1 73 ? -0.571 -10.347 15.716 1.00 94.50 73 VAL A CA 1
ATOM 548 C C . VAL A 1 73 ? 0.849 -10.853 15.971 1.00 94.50 73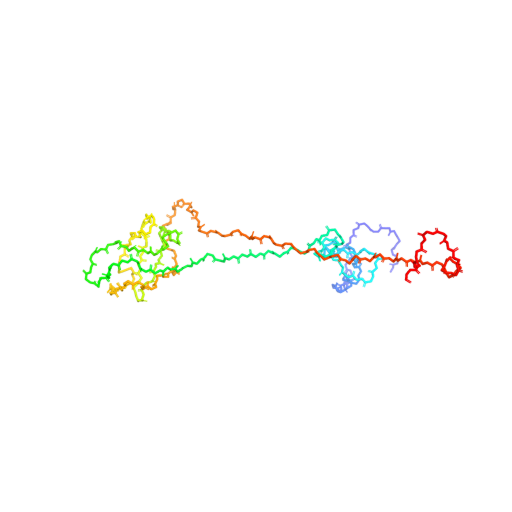 VAL A C 1
ATOM 550 O O . VAL A 1 73 ? 1.171 -11.962 15.560 1.00 94.50 73 VAL A O 1
ATOM 553 N N . ASN A 1 74 ? 1.661 -10.045 16.650 1.00 93.31 74 ASN A N 1
ATOM 554 C CA . ASN A 1 74 ? 3.044 -10.344 17.030 1.00 93.31 74 ASN A CA 1
ATOM 555 C C . ASN A 1 74 ? 3.212 -10.123 18.541 1.00 93.31 74 ASN A C 1
ATOM 557 O O . ASN A 1 74 ? 3.861 -9.181 19.004 1.00 93.31 74 ASN A O 1
ATOM 561 N N . SER A 1 75 ? 2.478 -10.902 19.332 1.00 81.81 75 SER A N 1
ATOM 562 C CA . SER A 1 75 ? 2.476 -10.778 20.790 1.00 81.81 75 SER A CA 1
ATOM 563 C C . SER A 1 75 ? 1.912 -12.010 21.474 1.00 81.81 75 SER A C 1
ATOM 565 O O . SER A 1 75 ? 1.283 -12.869 20.857 1.00 81.81 75 SER A O 1
ATOM 567 N N . SER A 1 76 ? 2.064 -12.048 22.798 1.00 75.00 76 SER A N 1
ATOM 568 C CA . SER A 1 76 ? 1.323 -12.985 23.631 1.00 75.00 76 SER A CA 1
ATOM 569 C C . SER A 1 76 ? -0.188 -12.813 23.439 1.00 75.00 76 SER A C 1
ATOM 571 O O . SER A 1 76 ? -0.695 -11.720 23.182 1.00 75.00 76 SER A O 1
ATOM 573 N N . ALA A 1 77 ? -0.911 -13.929 23.543 1.00 74.50 77 ALA A N 1
ATOM 574 C CA . ALA A 1 77 ? -2.321 -13.992 23.188 1.00 74.50 77 ALA A CA 1
ATOM 575 C C . ALA A 1 77 ? -3.176 -12.957 23.946 1.00 74.50 77 ALA A C 1
ATOM 577 O O . ALA A 1 77 ? -3.172 -12.902 25.180 1.00 74.50 77 ALA A O 1
ATOM 578 N N . LEU A 1 78 ? -3.971 -12.180 23.208 1.00 83.75 78 LEU A N 1
ATOM 579 C CA . LEU A 1 78 ? -5.014 -11.322 23.767 1.00 83.75 78 LEU A CA 1
ATOM 580 C C . LEU A 1 78 ? -6.207 -12.200 24.114 1.00 83.75 78 LEU A C 1
ATOM 582 O O . LEU A 1 78 ? -6.908 -12.662 23.224 1.00 83.75 78 LEU A O 1
ATOM 586 N N . THR A 1 79 ? -6.452 -12.455 25.395 1.00 86.81 79 THR A N 1
ATOM 587 C CA . THR A 1 79 ? -7.595 -13.278 25.815 1.00 86.81 79 THR A CA 1
ATOM 588 C C . THR A 1 79 ? -8.906 -12.490 25.783 1.00 86.81 79 THR A C 1
ATOM 590 O O . THR A 1 79 ? -8.916 -11.259 25.874 1.00 86.81 79 THR A O 1
ATOM 593 N N . SER A 1 80 ? -10.040 -13.189 25.710 1.00 84.75 80 SER A N 1
ATOM 594 C CA . SER A 1 80 ? -11.376 -12.571 25.769 1.00 84.75 80 SER A CA 1
ATOM 595 C C . SER A 1 80 ? -11.629 -11.764 27.054 1.00 84.75 80 SER A C 1
ATOM 597 O O . SER A 1 80 ? -12.367 -10.782 27.027 1.00 84.75 80 SER A O 1
ATOM 599 N N . LEU A 1 81 ? -10.977 -12.134 28.161 1.00 84.69 81 LEU A N 1
ATOM 600 C CA . LEU A 1 81 ? -11.056 -11.444 29.456 1.00 84.69 81 LEU A CA 1
ATOM 601 C C . LEU A 1 81 ? -9.996 -10.343 29.632 1.00 84.69 81 LEU A C 1
ATOM 603 O O . LEU A 1 81 ? -9.996 -9.652 30.648 1.00 84.69 81 LEU A O 1
ATOM 607 N N . SER A 1 82 ? -9.077 -10.185 28.675 1.00 83.44 82 SER A N 1
ATOM 608 C CA . SER A 1 82 ? -8.025 -9.172 28.746 1.00 83.44 82 SER A CA 1
ATOM 609 C C . SER A 1 82 ? -8.598 -7.765 28.590 1.00 83.44 82 SER A C 1
ATOM 611 O O . SER A 1 82 ? -9.338 -7.481 27.644 1.00 83.44 82 SER A O 1
ATOM 613 N N . THR A 1 83 ? -8.188 -6.869 29.486 1.00 84.81 83 THR A N 1
ATOM 614 C CA . THR A 1 83 ? -8.438 -5.422 29.408 1.00 84.81 83 THR A CA 1
ATOM 615 C C . THR A 1 83 ? -7.339 -4.674 28.652 1.00 84.81 83 THR A C 1
ATOM 617 O O . THR A 1 83 ? -7.402 -3.451 28.547 1.00 84.81 83 THR A O 1
ATOM 620 N N . SER A 1 84 ? -6.332 -5.383 28.125 1.00 87.50 84 SER A N 1
ATOM 621 C CA . SER A 1 84 ? -5.293 -4.765 27.302 1.00 87.50 84 SER A CA 1
ATOM 622 C C . SER A 1 84 ? -5.909 -4.158 26.047 1.00 87.50 84 SER A C 1
ATOM 624 O O . SER A 1 84 ? -6.643 -4.820 25.312 1.00 87.50 84 SER A O 1
ATOM 626 N N . THR A 1 85 ? -5.568 -2.902 25.797 1.00 90.81 85 THR A N 1
ATOM 627 C CA . THR A 1 85 ? -5.904 -2.163 24.577 1.00 90.81 85 THR A CA 1
ATOM 628 C C . THR A 1 85 ? -4.733 -2.112 23.601 1.00 90.81 85 THR A C 1
ATOM 630 O O . THR A 1 85 ? -4.864 -1.536 22.530 1.00 90.81 85 THR A O 1
ATOM 633 N N . ALA A 1 86 ? -3.588 -2.704 23.945 1.00 93.12 86 ALA A N 1
ATOM 634 C CA . ALA A 1 86 ? -2.431 -2.770 23.066 1.00 93.12 86 ALA A CA 1
ATOM 635 C C . ALA A 1 86 ? -2.459 -4.067 22.250 1.00 93.12 86 ALA A C 1
ATOM 637 O O . ALA A 1 86 ? -2.447 -5.164 22.815 1.00 93.12 86 ALA A O 1
ATOM 638 N N . VAL A 1 87 ? -2.457 -3.929 20.925 1.00 93.00 87 VAL A N 1
ATOM 639 C CA . VAL A 1 87 ? -2.284 -5.019 19.960 1.00 93.00 87 VAL A CA 1
ATOM 640 C C . VAL A 1 87 ? -0.970 -4.785 19.229 1.00 93.00 87 VAL A C 1
ATOM 642 O O . VAL A 1 87 ? -0.834 -3.803 18.503 1.00 93.00 87 VAL A O 1
ATOM 645 N N . ILE A 1 88 ? 0.009 -5.667 19.421 1.00 95.06 88 ILE A N 1
ATOM 646 C CA . ILE A 1 88 ? 1.268 -5.608 18.669 1.00 95.06 88 ILE A CA 1
ATOM 647 C C . ILE A 1 88 ? 1.079 -6.394 17.375 1.00 95.06 88 ILE A C 1
ATOM 649 O O . ILE A 1 88 ? 0.584 -7.522 17.402 1.00 95.06 88 ILE A O 1
ATOM 653 N N . VAL A 1 89 ? 1.448 -5.791 16.250 1.00 95.44 89 VAL A N 1
ATOM 654 C CA . VAL A 1 89 ? 1.348 -6.380 14.912 1.00 95.44 89 VAL A CA 1
ATOM 655 C C . VAL A 1 89 ? 2.709 -6.415 14.226 1.00 95.44 89 VAL A C 1
ATOM 657 O O . VAL A 1 89 ? 3.590 -5.625 14.549 1.00 95.44 89 VAL A O 1
ATOM 660 N N . ASP A 1 90 ? 2.876 -7.278 13.227 1.00 95.56 90 ASP A N 1
ATOM 661 C CA . ASP A 1 90 ? 4.125 -7.328 12.449 1.00 95.56 90 ASP A CA 1
ATOM 662 C C . ASP A 1 90 ? 4.427 -6.025 11.695 1.00 95.56 90 ASP A C 1
ATOM 664 O O . ASP A 1 90 ? 5.575 -5.580 11.627 1.00 95.56 90 ASP A O 1
ATOM 668 N N . HIS A 1 91 ? 3.390 -5.398 11.133 1.00 93.06 91 HIS A N 1
ATOM 669 C CA . HIS A 1 91 ? 3.513 -4.220 10.277 1.00 93.06 91 HIS A CA 1
ATOM 670 C C . HIS A 1 91 ? 2.547 -3.111 10.706 1.00 93.06 91 HIS A C 1
ATOM 672 O O . HIS A 1 91 ? 1.467 -2.956 10.134 1.00 93.06 91 HIS A O 1
ATOM 678 N N . GLY A 1 92 ? 2.923 -2.318 11.712 1.00 91.81 92 GLY A N 1
ATOM 679 C CA . GLY A 1 92 ? 2.070 -1.235 12.216 1.00 91.81 92 GLY A CA 1
ATOM 680 C C . GLY A 1 92 ? 1.957 -0.040 11.270 1.00 91.81 92 GLY A C 1
ATOM 681 O O . GLY A 1 92 ? 0.943 0.649 11.272 1.00 91.81 92 GLY A O 1
ATOM 682 N N . ASN A 1 93 ? 2.927 0.136 10.367 1.00 90.75 93 ASN A N 1
ATOM 683 C CA . ASN A 1 93 ? 2.878 1.137 9.296 1.00 90.75 93 ASN A CA 1
ATOM 684 C C . ASN A 1 93 ? 1.703 0.941 8.321 1.00 90.75 93 ASN A C 1
ATOM 686 O O . ASN A 1 93 ? 1.414 1.849 7.544 1.00 90.75 93 ASN A O 1
ATOM 690 N N . ARG A 1 94 ? 1.040 -0.226 8.361 1.00 91.25 94 ARG A N 1
ATOM 691 C CA . ARG A 1 94 ? -0.155 -0.528 7.566 1.00 91.25 94 ARG A CA 1
ATOM 692 C C . ARG A 1 94 ? -1.441 0.079 8.129 1.00 91.25 94 ARG A C 1
ATOM 694 O O . ARG A 1 94 ? -2.435 0.114 7.408 1.00 91.25 94 ARG A O 1
ATOM 701 N N . PHE A 1 95 ? -1.424 0.562 9.367 1.00 91.69 95 PHE A N 1
ATOM 702 C CA . PHE A 1 95 ? -2.611 1.006 10.090 1.00 91.69 95 PHE A CA 1
ATOM 703 C C . PHE A 1 95 ? -2.556 2.494 10.405 1.00 91.69 95 PHE A C 1
ATOM 705 O O . PHE A 1 95 ? -1.488 3.102 10.488 1.00 91.69 95 PHE A O 1
ATOM 712 N N . GLN A 1 96 ? -3.730 3.072 10.613 1.00 90.81 96 GLN A N 1
ATOM 713 C CA . GLN A 1 96 ? -3.920 4.466 10.972 1.00 90.81 96 GLN A CA 1
ATOM 714 C C . GLN A 1 96 ? -4.984 4.604 12.057 1.00 90.81 96 GLN A C 1
ATOM 716 O O . GLN A 1 96 ? -5.830 3.732 12.260 1.00 90.81 96 GLN A O 1
ATOM 721 N N . GLU A 1 97 ? -4.944 5.729 12.766 1.00 91.00 97 GLU A N 1
ATOM 722 C CA . GLU A 1 97 ? -6.011 6.096 13.690 1.00 91.00 97 GLU A CA 1
ATOM 723 C C . GLU A 1 97 ? -7.358 6.178 12.951 1.00 91.00 97 GLU A C 1
ATOM 725 O O . GLU A 1 97 ? -7.467 6.751 11.864 1.00 91.00 97 GLU A O 1
ATOM 730 N N . GLY A 1 98 ? -8.384 5.576 13.548 1.00 91.25 98 GLY A N 1
ATOM 731 C CA . GLY A 1 98 ? -9.718 5.443 12.976 1.00 91.25 98 GLY A CA 1
ATOM 732 C C . GLY A 1 98 ? -9.921 4.185 12.128 1.00 91.25 98 GLY A C 1
ATOM 733 O O . GLY A 1 98 ? -11.057 3.920 11.731 1.00 91.25 98 GLY A O 1
ATOM 734 N N . ASP A 1 99 ? -8.886 3.384 11.850 1.00 93.00 99 ASP A N 1
ATOM 735 C CA . ASP A 1 99 ? -9.069 2.089 11.187 1.00 93.00 99 ASP A CA 1
ATOM 736 C C . ASP A 1 99 ? -9.902 1.144 12.065 1.00 93.00 99 ASP A C 1
ATOM 738 O O . ASP A 1 99 ? -9.663 0.986 13.263 1.00 93.00 99 ASP A O 1
ATOM 742 N N . VAL A 1 100 ? -10.875 0.475 11.450 1.00 94.75 100 VAL A N 1
ATOM 743 C CA . VAL A 1 100 ? -11.582 -0.654 12.051 1.00 94.75 100 VAL A CA 1
ATOM 744 C C . VAL A 1 100 ? -10.887 -1.922 11.575 1.00 94.75 100 VAL A C 1
ATOM 746 O O . VAL A 1 100 ? -10.848 -2.209 10.373 1.00 94.75 100 VAL A O 1
ATOM 749 N N . ILE A 1 101 ? -10.333 -2.673 12.522 1.00 94.94 101 ILE A N 1
ATOM 750 C CA . ILE A 1 101 ? -9.637 -3.933 12.273 1.00 94.94 101 ILE A CA 1
ATOM 751 C C . ILE A 1 101 ? -10.506 -5.115 12.691 1.00 94.94 101 ILE A C 1
ATOM 753 O O . ILE A 1 101 ? -11.258 -5.033 13.659 1.00 94.94 101 ILE A O 1
ATOM 757 N N . LEU A 1 102 ? -10.382 -6.217 11.962 1.00 94.69 102 LEU A N 1
ATOM 758 C CA . LEU A 1 102 ? -10.973 -7.509 12.279 1.00 94.69 102 LEU A CA 1
ATOM 759 C C . LEU A 1 102 ? -9.849 -8.495 12.589 1.00 94.69 102 LEU A C 1
ATOM 761 O O . LEU A 1 102 ? -8.951 -8.688 11.763 1.00 94.69 102 LEU A O 1
ATOM 765 N N . ILE A 1 103 ? -9.926 -9.127 13.757 1.00 93.69 103 ILE A N 1
ATOM 766 C CA . ILE A 1 103 ? -9.100 -10.281 14.118 1.00 93.69 103 ILE A CA 1
ATOM 767 C C . ILE A 1 103 ? -10.055 -11.416 14.469 1.00 93.69 103 ILE A C 1
ATOM 769 O O . ILE A 1 103 ? -10.884 -11.277 15.367 1.00 93.69 103 ILE A O 1
ATOM 773 N N . GLY A 1 104 ? -10.002 -12.521 13.722 1.00 91.44 104 GLY A N 1
ATOM 774 C CA . GLY A 1 104 ? -10.969 -13.612 13.868 1.00 91.44 104 GLY A CA 1
ATOM 775 C C . GLY A 1 104 ? -12.414 -13.128 13.683 1.00 91.44 104 GLY A C 1
ATOM 776 O O . GLY A 1 104 ? -12.837 -12.862 12.562 1.00 91.44 104 GLY A O 1
ATOM 777 N N . ALA A 1 105 ? -13.159 -13.015 14.786 1.00 90.31 105 ALA A N 1
ATOM 778 C CA . ALA A 1 105 ? -14.543 -12.531 14.817 1.00 90.31 105 ALA A CA 1
ATOM 779 C C . ALA A 1 105 ? -14.726 -11.216 15.605 1.00 90.31 105 ALA A C 1
ATOM 781 O O . ALA A 1 105 ? -15.856 -10.769 15.789 1.00 90.31 105 ALA A O 1
ATOM 782 N N . GLU A 1 106 ? -13.643 -10.604 16.093 1.00 93.44 106 GLU A N 1
ATOM 783 C CA . GLU A 1 106 ? -13.700 -9.361 16.864 1.00 93.44 106 GLU A CA 1
ATOM 784 C C . GLU A 1 106 ? -13.302 -8.166 16.005 1.00 93.44 106 GLU A C 1
ATOM 786 O O . GLU A 1 106 ? -12.190 -8.093 15.475 1.00 93.44 106 GLU A O 1
ATOM 791 N N . TYR A 1 107 ? -14.216 -7.205 15.930 1.00 94.56 107 TYR A N 1
ATOM 792 C CA . TYR A 1 107 ? -13.942 -5.879 15.409 1.00 94.56 107 TYR A CA 1
ATOM 793 C C . TYR A 1 107 ? -13.374 -4.993 16.521 1.00 94.56 107 TYR A C 1
ATOM 795 O O . TYR A 1 107 ? -13.875 -4.976 17.651 1.00 94.56 107 TYR A O 1
ATOM 803 N N . MET A 1 108 ? -12.325 -4.244 16.197 1.00 94.44 108 MET A N 1
ATOM 804 C CA . MET A 1 108 ? -11.679 -3.293 17.100 1.00 94.44 108 MET A CA 1
ATOM 805 C C . MET A 1 108 ? -11.408 -1.982 16.368 1.00 94.44 108 MET A C 1
ATOM 807 O O . MET A 1 108 ? -11.085 -1.983 15.181 1.00 94.44 108 MET A O 1
ATOM 811 N N . LEU A 1 109 ? -11.539 -0.861 17.073 1.00 94.69 109 LEU A N 1
ATOM 812 C CA . LEU A 1 109 ? -11.241 0.466 16.529 1.00 94.69 109 LEU A CA 1
ATOM 813 C C . LEU A 1 109 ? -9.835 0.887 16.944 1.00 94.69 109 LEU A C 1
ATOM 815 O O . LEU A 1 109 ? -9.567 0.987 18.137 1.00 94.69 109 LEU A O 1
ATOM 819 N N . VAL A 1 110 ? -8.960 1.181 15.990 1.00 94.06 110 VAL A N 1
ATOM 820 C CA . VAL A 1 110 ? -7.620 1.716 16.252 1.00 94.06 110 VAL A CA 1
ATOM 821 C C . VAL A 1 110 ? -7.733 3.188 16.646 1.00 94.06 110 VAL A C 1
ATOM 823 O O . VAL A 1 110 ? -8.219 4.007 15.873 1.00 94.06 110 VAL A O 1
ATOM 826 N N . THR A 1 111 ? -7.275 3.539 17.846 1.00 93.25 111 THR A N 1
ATOM 827 C CA . THR A 1 111 ? -7.276 4.919 18.361 1.00 93.25 111 THR A CA 1
ATOM 828 C C . THR A 1 111 ? -5.910 5.579 18.255 1.00 93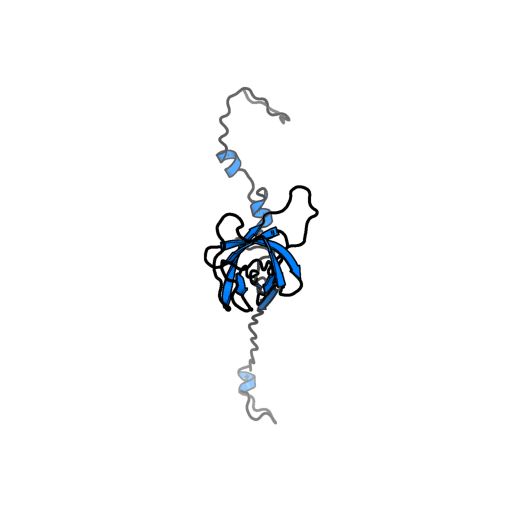.25 111 THR A C 1
ATOM 830 O O . THR A 1 111 ? -5.809 6.796 18.267 1.00 93.25 111 THR A O 1
ATOM 833 N N . THR A 1 112 ? -4.828 4.803 18.209 1.00 92.62 112 THR A N 1
ATOM 834 C CA . THR A 1 112 ? -3.470 5.338 18.051 1.00 92.62 112 THR A CA 1
ATOM 835 C C . THR A 1 112 ? -2.565 4.258 17.481 1.00 92.62 112 THR A C 1
ATOM 837 O O . THR A 1 112 ? -2.736 3.080 17.789 1.00 92.62 112 THR A O 1
ATOM 840 N N . VAL A 1 113 ? -1.574 4.656 16.688 1.00 93.25 113 VAL A N 1
ATOM 841 C CA . VAL A 1 113 ? -0.532 3.763 16.171 1.00 93.25 113 VAL A CA 1
ATOM 842 C C . VAL A 1 113 ? 0.823 4.290 16.615 1.00 93.25 113 VAL A C 1
ATOM 844 O O . VAL A 1 113 ? 1.151 5.450 16.377 1.00 93.25 113 VAL A O 1
ATOM 847 N N . SER A 1 114 ? 1.612 3.441 17.268 1.00 95.12 114 SER A N 1
ATOM 848 C CA . SER A 1 114 ? 2.989 3.743 17.651 1.00 95.12 114 SER A CA 1
ATOM 849 C C . SER A 1 114 ? 3.894 2.613 17.191 1.00 95.12 114 SER A C 1
ATOM 851 O O . SER A 1 114 ? 3.911 1.537 17.789 1.00 95.12 114 SER A O 1
ATOM 853 N N . THR A 1 115 ? 4.664 2.847 16.127 1.00 94.25 115 THR A N 1
ATOM 854 C CA . THR A 1 115 ? 5.478 1.819 15.454 1.00 94.25 115 THR A CA 1
ATOM 855 C C . THR A 1 115 ? 4.628 0.600 15.074 1.00 94.25 115 THR A C 1
ATOM 857 O O . THR A 1 115 ? 3.786 0.716 14.193 1.00 94.25 115 THR A O 1
ATOM 860 N N . ASN A 1 116 ? 4.803 -0.528 15.760 1.00 95.19 116 ASN A N 1
ATOM 861 C CA . ASN A 1 116 ? 4.074 -1.779 15.572 1.00 95.19 116 ASN A CA 1
ATOM 862 C C . ASN A 1 116 ? 2.978 -2.025 16.620 1.00 95.19 116 ASN A C 1
ATOM 864 O O . ASN A 1 116 ? 2.300 -3.048 16.575 1.00 95.19 116 ASN A O 1
ATOM 868 N N . THR A 1 117 ? 2.783 -1.100 17.557 1.00 95.19 117 THR A N 1
ATOM 869 C CA . THR A 1 117 ? 1.767 -1.206 18.604 1.00 95.19 117 THR A CA 1
ATOM 870 C C . THR A 1 117 ? 0.552 -0.371 18.230 1.00 95.19 117 THR A C 1
ATOM 872 O O . THR A 1 117 ? 0.631 0.855 18.120 1.00 95.19 117 THR A O 1
ATOM 875 N N . LEU A 1 118 ? -0.584 -1.039 18.062 1.00 94.69 118 LEU A N 1
ATOM 876 C CA . LEU A 1 118 ? -1.888 -0.422 17.871 1.00 94.69 118 LEU A CA 1
ATOM 877 C C . LEU A 1 118 ? -2.563 -0.285 19.236 1.00 94.69 118 LEU A C 1
ATOM 879 O O . LEU A 1 118 ? -2.756 -1.279 19.937 1.00 94.69 118 LEU A O 1
ATOM 883 N N . THR A 1 119 ? -2.952 0.930 19.605 1.00 95.12 119 THR A N 1
ATOM 884 C CA . THR A 1 119 ? -3.906 1.146 20.694 1.00 95.12 119 THR A CA 1
ATOM 885 C C . THR A 1 119 ? -5.302 1.013 20.111 1.00 95.12 119 THR A C 1
ATOM 887 O O . THR A 1 119 ? -5.629 1.700 19.142 1.00 95.12 119 THR A O 1
ATOM 890 N N . VAL A 1 120 ? -6.118 0.125 20.675 1.00 94.12 120 VAL A N 1
ATOM 891 C CA . VAL A 1 120 ? -7.448 -0.191 20.161 1.00 94.12 120 VAL A CA 1
ATOM 892 C C . VAL A 1 120 ? -8.527 -0.093 21.230 1.00 94.12 120 VAL A C 1
ATOM 894 O O . VAL A 1 120 ? -8.317 -0.406 22.402 1.00 94.12 120 VAL A O 1
ATOM 897 N N . THR A 1 121 ? -9.728 0.269 20.801 1.00 93.19 121 THR A N 1
ATOM 898 C CA . THR A 1 121 ? -10.955 0.033 21.557 1.00 93.19 121 THR A CA 1
ATOM 899 C C . THR A 1 121 ? -11.489 -1.344 21.182 1.00 93.19 121 THR A C 1
ATOM 901 O O . THR A 1 121 ? -11.844 -1.588 20.025 1.00 93.19 121 THR A O 1
ATOM 904 N N . ARG A 1 122 ? -11.517 -2.249 22.164 1.00 92.19 122 ARG A N 1
ATOM 905 C CA . ARG A 1 122 ? -12.067 -3.605 22.026 1.00 92.19 122 ARG A CA 1
ATOM 906 C C . ARG A 1 122 ? -13.596 -3.612 22.065 1.00 92.19 122 ARG A C 1
ATOM 908 O O . ARG A 1 122 ? -14.209 -2.596 22.387 1.00 92.19 122 ARG A O 1
ATOM 915 N N . SER A 1 123 ? -14.208 -4.763 21.770 1.00 87.38 123 SER A N 1
ATOM 916 C CA . SER A 1 123 ? -15.676 -4.918 21.704 1.00 87.38 123 SER A CA 1
ATOM 917 C C . SER A 1 123 ? -16.349 -3.893 20.778 1.00 87.38 123 SER A C 1
ATOM 919 O O . SER A 1 123 ? -17.482 -3.463 21.006 1.00 87.38 123 SER A O 1
ATOM 921 N N . TYR A 1 124 ? -15.659 -3.464 19.720 1.00 88.94 124 TYR A N 1
ATOM 922 C CA . TYR A 1 124 ? -16.197 -2.468 18.806 1.00 88.94 124 TYR A CA 1
ATOM 923 C C . TYR A 1 124 ? -17.219 -3.134 17.879 1.00 88.94 124 TYR A C 1
ATOM 925 O O . TYR A 1 124 ? -16.861 -3.708 16.864 1.00 88.94 124 TYR A O 1
ATOM 933 N N . GLY A 1 125 ? -18.504 -3.104 18.241 1.00 82.75 125 GLY A N 1
ATOM 934 C CA . GLY A 1 125 ? -19.561 -3.768 17.465 1.00 82.75 125 GLY A CA 1
ATOM 935 C C . GLY A 1 125 ? -19.703 -5.274 17.732 1.00 82.75 125 GLY A C 1
ATOM 936 O O . GLY A 1 125 ? -20.259 -5.984 16.898 1.00 82.75 125 GLY A O 1
ATOM 937 N N . GLY A 1 126 ? -19.221 -5.772 18.879 1.00 86.00 126 GLY A N 1
ATOM 938 C CA . GLY A 1 126 ? -19.339 -7.185 19.261 1.00 86.00 126 GLY A CA 1
ATOM 939 C C . GLY A 1 126 ? -18.701 -7.520 20.613 1.00 86.00 126 GLY A C 1
ATOM 940 O O . GLY A 1 126 ? -18.402 -6.627 21.401 1.00 86.00 126 GLY A O 1
ATOM 941 N N . ASN A 1 127 ? -18.490 -8.813 20.880 1.00 89.06 127 ASN A N 1
ATOM 942 C CA . ASN A 1 127 ? -17.835 -9.311 22.095 1.00 89.06 127 ASN A CA 1
ATOM 943 C C . ASN A 1 127 ? -16.327 -9.518 21.889 1.00 89.06 127 ASN A C 1
ATOM 945 O O . ASN A 1 127 ? -15.887 -9.912 20.810 1.00 89.06 127 ASN A O 1
ATOM 949 N N . ASN A 1 128 ? -15.548 -9.339 22.959 1.00 90.25 128 ASN A N 1
ATOM 950 C CA . ASN A 1 128 ? -14.129 -9.698 22.980 1.00 90.25 128 ASN A CA 1
ATOM 951 C C . ASN A 1 128 ? -13.923 -11.193 22.708 1.00 90.25 128 ASN A C 1
ATOM 953 O O . ASN A 1 128 ? -14.597 -12.043 23.294 1.00 90.25 128 ASN A O 1
ATOM 957 N N . THR A 1 129 ? -12.921 -11.518 21.897 1.00 90.19 129 THR A N 1
ATOM 958 C CA . THR A 1 129 ? -12.507 -12.900 21.629 1.00 90.19 129 THR A CA 1
ATOM 959 C C . THR A 1 129 ? -11.037 -13.107 21.996 1.00 90.19 129 THR A C 1
ATOM 961 O O . THR A 1 129 ? -10.340 -12.165 22.384 1.00 90.19 129 THR A O 1
ATOM 964 N N . THR A 1 130 ? -10.589 -14.364 21.985 1.00 92.00 130 THR A N 1
ATOM 965 C CA . THR A 1 130 ? -9.185 -14.699 22.239 1.00 92.00 130 THR A CA 1
ATOM 966 C C . THR A 1 130 ? -8.428 -14.766 20.917 1.00 92.00 130 THR A C 1
ATOM 968 O O . THR A 1 130 ? -8.811 -15.540 20.043 1.00 92.00 130 THR A O 1
ATOM 971 N N . HIS A 1 131 ? -7.330 -14.021 20.808 1.00 91.19 131 HIS A N 1
ATOM 972 C CA . HIS A 1 131 ? -6.447 -13.988 19.641 1.00 91.19 131 HIS A CA 1
ATOM 973 C C . HIS A 1 131 ? -5.082 -14.536 20.014 1.00 91.19 131 HIS A C 1
ATOM 975 O O . HIS A 1 131 ? -4.476 -14.068 20.978 1.00 91.19 131 HIS A O 1
ATOM 981 N N . SER A 1 132 ? -4.598 -15.521 19.266 1.00 91.88 132 SER A N 1
ATOM 982 C CA . SER A 1 132 ? -3.239 -16.036 19.414 1.00 91.88 132 SER A CA 1
ATOM 983 C C . SER A 1 132 ? -2.227 -15.159 18.683 1.00 91.88 132 SER A C 1
ATOM 985 O O . SER A 1 132 ? -2.581 -14.361 17.813 1.00 91.88 132 SER A O 1
ATOM 987 N N . ASP A 1 133 ? -0.953 -15.382 18.990 1.00 92.69 133 ASP A N 1
ATOM 988 C CA . ASP A 1 133 ? 0.136 -14.952 18.118 1.00 92.69 133 ASP A CA 1
ATOM 989 C C . ASP A 1 133 ? -0.078 -15.479 16.686 1.00 92.69 133 ASP A C 1
ATOM 991 O O . ASP A 1 133 ? -0.648 -16.562 16.490 1.00 92.69 133 ASP A O 1
ATOM 995 N N . GLY A 1 134 ? 0.305 -14.686 15.687 1.00 92.75 134 GLY A N 1
ATOM 996 C CA . GLY A 1 134 ? 0.111 -14.996 14.270 1.00 92.75 134 GLY A CA 1
ATOM 997 C C . GLY A 1 134 ? -1.331 -14.878 13.753 1.00 92.75 134 GLY A C 1
ATOM 998 O O . GLY A 1 134 ? -1.572 -15.126 12.570 1.00 92.75 134 GLY A O 1
ATOM 999 N N . ALA A 1 135 ? -2.309 -14.497 14.586 1.00 94.62 135 ALA A N 1
ATOM 1000 C CA . ALA A 1 135 ? -3.682 -14.292 14.123 1.00 94.62 135 ALA A CA 1
ATOM 1001 C C . ALA A 1 135 ? -3.753 -13.154 13.090 1.00 94.62 135 ALA A C 1
ATOM 1003 O O . ALA A 1 135 ? -3.167 -12.089 13.285 1.00 94.62 135 ALA A O 1
ATOM 1004 N N . ALA A 1 136 ? -4.485 -13.369 11.994 1.00 95.12 136 ALA A N 1
ATOM 1005 C CA . ALA A 1 136 ? -4.596 -12.389 10.919 1.00 95.12 136 ALA A CA 1
ATOM 1006 C C . ALA A 1 136 ? -5.371 -11.140 11.368 1.00 95.12 136 ALA A C 1
ATOM 1008 O O . ALA A 1 136 ? -6.483 -11.236 11.887 1.00 95.12 136 ALA A O 1
ATOM 1009 N N . VAL A 1 137 ? -4.797 -9.970 11.096 1.00 95.62 137 VAL A N 1
ATOM 1010 C CA . VAL A 1 137 ? -5.379 -8.649 11.348 1.00 95.62 137 VAL A CA 1
ATOM 1011 C C . VAL A 1 137 ? -5.728 -8.019 10.011 1.00 95.62 137 VAL A C 1
ATOM 1013 O O . VAL A 1 137 ? -4.841 -7.826 9.185 1.00 95.62 137 VAL A O 1
ATOM 1016 N N . THR A 1 138 ? -6.999 -7.693 9.781 1.00 95.62 138 THR A N 1
ATOM 1017 C CA . THR A 1 138 ? -7.472 -7.145 8.495 1.00 95.62 138 THR A CA 1
ATOM 1018 C C . THR A 1 138 ? -8.187 -5.815 8.683 1.00 95.62 138 THR A C 1
ATOM 1020 O O . THR A 1 138 ? -9.037 -5.698 9.559 1.00 95.62 138 THR A O 1
ATOM 1023 N N . ILE A 1 139 ? -7.898 -4.823 7.839 1.00 94.56 139 ILE A N 1
ATOM 1024 C CA . ILE A 1 139 ? -8.578 -3.519 7.863 1.00 94.56 139 ILE A CA 1
ATOM 1025 C C . ILE A 1 139 ? -9.890 -3.605 7.077 1.00 94.56 139 ILE A C 1
ATOM 1027 O O . ILE A 1 139 ? -9.882 -3.648 5.840 1.00 94.56 139 ILE A O 1
ATOM 1031 N N . VAL A 1 140 ? -11.022 -3.567 7.779 1.00 94.44 140 VAL A N 1
ATOM 1032 C CA . VAL A 1 140 ? -12.362 -3.675 7.172 1.00 94.44 140 VAL A CA 1
ATOM 1033 C C . VAL A 1 140 ? -12.940 -2.330 6.745 1.00 94.44 140 VAL A C 1
ATOM 1035 O O . VAL A 1 140 ? -13.736 -2.261 5.815 1.00 94.44 140 VAL A O 1
ATOM 1038 N N . GLY A 1 141 ? -12.508 -1.242 7.374 1.00 91.38 141 GLY A N 1
ATOM 1039 C CA . GLY A 1 141 ? -12.993 0.096 7.068 1.00 91.38 141 GLY A CA 1
ATOM 1040 C C . GLY A 1 141 ? -12.309 1.144 7.927 1.00 91.38 141 GLY A C 1
ATOM 1041 O O . GLY A 1 141 ? -11.421 0.824 8.711 1.00 91.38 141 GLY A O 1
ATOM 1042 N N . ARG A 1 142 ? -12.737 2.396 7.782 1.00 88.56 142 ARG A N 1
ATOM 1043 C CA . ARG A 1 142 ? -12.305 3.508 8.630 1.00 88.56 142 ARG A CA 1
ATOM 1044 C C . ARG A 1 142 ? -13.511 4.216 9.200 1.00 88.56 142 ARG A C 1
ATOM 1046 O O . ARG A 1 142 ? -14.382 4.638 8.446 1.00 88.56 142 ARG A O 1
ATOM 1053 N N . ASN A 1 143 ? -13.525 4.375 10.514 1.00 86.50 143 ASN A N 1
ATOM 1054 C CA . ASN A 1 143 ? -14.451 5.249 11.201 1.00 86.50 143 ASN A CA 1
ATOM 1055 C C . ASN A 1 143 ? -13.723 6.548 11.545 1.00 86.50 143 ASN A C 1
ATOM 1057 O O . ASN A 1 143 ? -13.095 6.666 12.598 1.00 86.50 143 ASN A O 1
ATOM 1061 N N . ARG A 1 144 ? -13.755 7.509 10.618 1.00 78.44 144 ARG A N 1
ATOM 1062 C CA . ARG A 1 144 ? -13.149 8.821 10.846 1.00 78.44 144 ARG A CA 1
ATOM 1063 C C . ARG A 1 144 ? -14.162 9.755 11.496 1.00 78.44 144 ARG A C 1
ATOM 1065 O O . ARG A 1 144 ? -15.310 9.818 11.068 1.00 78.44 144 ARG A O 1
ATOM 1072 N N . ILE A 1 145 ? -13.713 10.496 12.505 1.00 75.81 145 ILE A N 1
ATOM 1073 C CA . ILE A 1 145 ? -14.512 11.534 13.160 1.00 75.81 145 ILE A CA 1
ATOM 1074 C C . ILE A 1 145 ? -14.827 12.646 12.152 1.00 75.81 145 ILE A C 1
ATOM 1076 O O . ILE A 1 145 ? -13.946 13.114 11.427 1.00 75.81 145 ILE A O 1
ATOM 1080 N N . GLU A 1 146 ? -16.090 13.062 12.104 1.00 80.38 146 GLU A N 1
ATOM 1081 C CA . GLU A 1 146 ? -16.540 14.160 11.251 1.00 80.38 146 GLU A CA 1
ATOM 1082 C C . GLU A 1 146 ? -15.853 15.478 11.652 1.00 80.38 146 GLU A C 1
ATOM 1084 O O . GLU A 1 146 ? -15.715 15.790 12.832 1.00 80.38 146 GLU A O 1
ATOM 1089 N N . GLY A 1 147 ? -15.393 16.253 10.665 1.00 82.19 147 GLY A N 1
ATOM 1090 C CA . GLY A 1 147 ? -14.751 17.553 10.895 1.00 82.19 147 GLY A CA 1
ATOM 1091 C C . GLY A 1 147 ? -13.276 17.507 11.312 1.00 82.19 147 GLY A C 1
ATOM 1092 O O . GLY A 1 147 ? -12.693 18.563 11.545 1.00 82.19 147 GLY A O 1
ATOM 1093 N N . THR A 1 148 ? -12.652 16.325 11.382 1.00 78.50 148 THR A N 1
ATOM 1094 C CA . THR A 1 148 ? -11.207 16.218 11.642 1.00 78.50 148 THR A CA 1
ATOM 1095 C C . THR A 1 148 ? -10.360 16.563 10.412 1.00 78.50 148 THR A C 1
ATOM 1097 O O . THR A 1 148 ? -10.805 16.429 9.265 1.00 78.50 148 THR A O 1
ATOM 1100 N N . ASN A 1 149 ? -9.116 16.983 10.651 1.00 81.12 149 ASN A N 1
ATOM 1101 C CA . ASN A 1 149 ? -8.143 17.259 9.598 1.00 81.12 149 ASN A CA 1
ATOM 1102 C C . ASN A 1 149 ? -7.863 15.996 8.775 1.00 81.12 149 ASN A C 1
ATOM 1104 O O . ASN A 1 149 ? -7.953 14.868 9.265 1.00 81.12 149 ASN A O 1
ATOM 1108 N N . SER A 1 150 ? -7.496 16.176 7.505 1.00 76.06 150 SER A N 1
ATOM 1109 C CA . SER A 1 150 ? -7.140 15.023 6.688 1.00 76.06 150 SER A CA 1
ATOM 1110 C C . SER A 1 150 ? -5.781 14.465 7.093 1.00 76.06 150 SER A C 1
ATOM 1112 O O . SER A 1 150 ? -4.772 15.152 6.967 1.00 76.06 150 SER A O 1
ATOM 1114 N N . SER A 1 151 ? -5.760 13.210 7.528 1.00 72.62 151 SER A N 1
ATOM 1115 C CA . SER A 1 151 ? -4.534 12.418 7.645 1.00 72.62 151 SER A CA 1
ATOM 1116 C C . SER A 1 151 ? -4.205 11.765 6.305 1.00 72.62 151 SER A C 1
ATOM 1118 O O . SER A 1 151 ? -5.115 11.322 5.596 1.00 72.62 151 SER A O 1
ATOM 1120 N N . ASP A 1 152 ? -2.918 11.711 5.965 1.00 72.44 152 ASP A N 1
ATOM 1121 C CA . ASP A 1 152 ? -2.436 11.010 4.775 1.00 72.44 152 ASP A CA 1
ATOM 1122 C C . ASP A 1 152 ? -2.717 9.509 4.901 1.00 72.44 152 ASP A C 1
ATOM 1124 O O . ASP A 1 152 ? -2.578 8.963 5.990 1.00 72.44 152 ASP A O 1
ATOM 1128 N N . SER A 1 153 ? -3.137 8.847 3.824 1.00 74.31 153 SER A N 1
ATOM 1129 C CA . SER A 1 153 ? -3.338 7.390 3.770 1.00 74.31 153 SER A CA 1
ATOM 1130 C C . SER A 1 153 ? -2.147 6.743 3.075 1.00 74.31 153 SER A C 1
ATOM 1132 O O . SER A 1 153 ? -1.494 7.379 2.260 1.00 74.31 153 SER A O 1
ATOM 1134 N N . GLN A 1 154 ? -1.878 5.463 3.338 1.00 77.12 154 GLN A N 1
ATOM 1135 C CA . GLN A 1 154 ? -0.873 4.753 2.542 1.00 77.12 154 GLN A CA 1
ATOM 1136 C C . GLN A 1 154 ? -1.226 4.804 1.058 1.00 77.12 154 GLN A C 1
ATOM 1138 O O . GLN A 1 154 ? -2.330 4.419 0.663 1.00 77.12 154 GLN A O 1
ATOM 1143 N N . TYR A 1 155 ? -0.251 5.232 0.268 1.00 79.94 155 TYR A N 1
ATOM 1144 C CA . TYR A 1 155 ? -0.270 5.193 -1.181 1.00 79.94 155 TYR A CA 1
ATOM 1145 C C . TYR A 1 155 ? 0.983 4.471 -1.675 1.00 79.94 155 TYR A C 1
ATOM 1147 O O . TYR A 1 155 ? 1.996 4.384 -0.974 1.00 79.94 155 TYR A O 1
ATOM 1155 N N . THR A 1 156 ? 0.889 3.922 -2.877 1.00 85.12 156 THR A N 1
ATOM 1156 C CA . THR A 1 156 ? 2.018 3.363 -3.611 1.00 85.12 156 THR A CA 1
ATOM 1157 C C . THR A 1 156 ? 2.125 4.106 -4.929 1.00 85.12 156 THR A C 1
ATOM 1159 O O . THR A 1 156 ? 1.115 4.493 -5.514 1.00 85.12 156 THR A O 1
ATOM 1162 N N . GLU A 1 157 ? 3.356 4.377 -5.349 1.00 86.56 157 GLU A N 1
ATOM 1163 C CA . GLU A 1 157 ? 3.617 5.065 -6.608 1.00 86.56 157 GLU A CA 1
ATOM 1164 C C . GLU A 1 157 ? 3.887 4.031 -7.703 1.00 86.56 157 GLU A C 1
ATOM 1166 O O . GLU A 1 157 ? 4.678 3.104 -7.477 1.00 86.56 157 GLU A O 1
ATOM 1171 N N . PRO A 1 158 ? 3.277 4.173 -8.893 1.00 88.75 158 PRO A N 1
ATOM 1172 C CA . PRO A 1 158 ? 3.588 3.321 -10.026 1.00 88.75 158 PRO A CA 1
ATOM 1173 C C . PRO A 1 158 ? 5.068 3.418 -10.394 1.00 88.75 158 PRO A C 1
ATOM 1175 O O . PRO A 1 158 ? 5.644 4.499 -10.522 1.00 88.75 158 PRO A O 1
ATOM 1178 N N . THR A 1 159 ? 5.681 2.263 -10.612 1.00 88.44 159 THR A N 1
ATOM 1179 C CA . THR A 1 159 ? 7.046 2.152 -11.122 1.00 88.44 159 THR A CA 1
ATOM 1180 C C . THR A 1 159 ? 7.022 1.946 -12.627 1.00 88.44 159 THR A C 1
ATOM 1182 O O . THR A 1 159 ? 6.189 1.208 -13.148 1.00 88.44 159 THR A O 1
ATOM 1185 N N . SER A 1 160 ? 7.937 2.607 -13.328 1.00 86.81 160 SER A N 1
ATOM 1186 C CA . SER A 1 160 ? 8.062 2.533 -14.780 1.00 86.81 160 SER A CA 1
ATOM 1187 C C . SER A 1 160 ? 9.194 1.592 -15.176 1.00 86.81 160 SER A C 1
ATOM 1189 O O . SER A 1 160 ? 10.310 1.698 -14.660 1.00 86.81 160 SER A O 1
ATOM 1191 N N . ALA A 1 161 ? 8.906 0.666 -16.088 1.00 82.50 161 ALA A N 1
ATOM 1192 C CA . ALA A 1 161 ? 9.897 -0.199 -16.709 1.00 82.50 161 ALA A CA 1
ATOM 1193 C C . ALA A 1 161 ? 9.822 -0.087 -18.233 1.00 82.50 161 ALA A C 1
ATOM 1195 O O . ALA A 1 161 ? 8.754 -0.2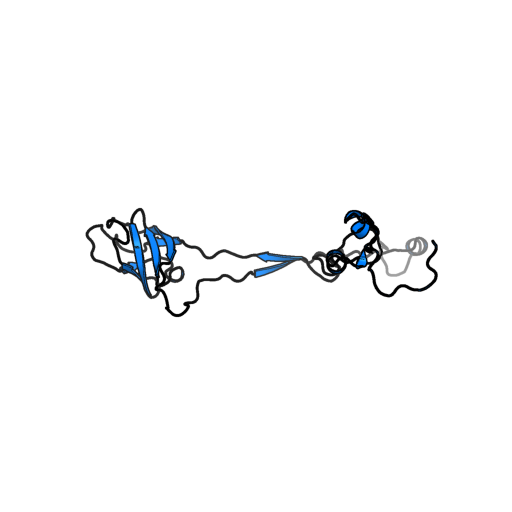15 -18.826 1.00 82.50 161 ALA A O 1
ATOM 1196 N N . THR A 1 162 ? 10.971 0.085 -18.878 1.00 81.31 162 THR A N 1
ATOM 1197 C CA . THR A 1 162 ? 11.046 0.323 -20.322 1.00 81.31 162 THR A CA 1
ATOM 1198 C C . THR A 1 162 ? 11.732 -0.839 -21.032 1.00 81.31 162 THR A C 1
ATOM 1200 O O . THR A 1 162 ? 12.760 -1.330 -20.564 1.00 81.31 162 THR A O 1
ATOM 1203 N N . ASN A 1 163 ? 11.205 -1.261 -22.186 1.00 71.81 163 ASN A N 1
ATOM 1204 C CA . ASN A 1 163 ? 11.885 -2.201 -23.082 1.00 71.81 163 ASN A CA 1
ATOM 1205 C C . ASN A 1 163 ? 12.152 -1.542 -24.442 1.00 71.81 163 ASN A C 1
ATOM 1207 O O . ASN A 1 163 ? 11.236 -1.021 -25.082 1.00 71.81 163 ASN A O 1
ATOM 1211 N N . ALA A 1 164 ? 13.412 -1.584 -24.876 1.00 73.19 164 ALA A N 1
ATOM 1212 C CA . ALA A 1 164 ? 13.832 -1.172 -26.206 1.00 73.19 164 ALA A CA 1
ATOM 1213 C C . ALA A 1 164 ? 14.341 -2.395 -26.981 1.00 73.19 164 ALA A C 1
ATOM 1215 O O . ALA A 1 164 ? 15.318 -3.030 -26.584 1.00 73.1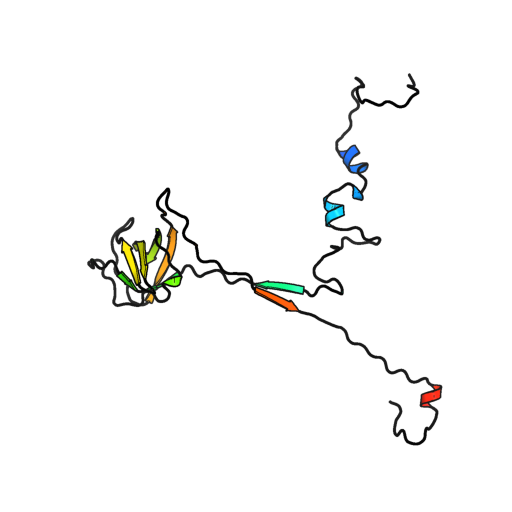9 164 ALA A O 1
ATOM 1216 N N . VAL A 1 165 ? 13.697 -2.695 -28.111 1.00 68.31 165 VAL A N 1
ATOM 1217 C CA . VAL A 1 165 ? 14.159 -3.705 -29.069 1.00 68.31 165 VAL A CA 1
ATOM 1218 C C . VAL A 1 165 ? 14.667 -2.979 -30.308 1.00 68.31 165 VAL A C 1
ATOM 1220 O O . VAL A 1 165 ? 13.958 -2.152 -30.874 1.00 68.31 165 VAL A O 1
ATOM 1223 N N . ALA A 1 166 ? 15.887 -3.296 -30.736 1.00 68.25 166 ALA A N 1
ATOM 1224 C CA . ALA A 1 166 ? 16.447 -2.827 -31.997 1.00 68.25 166 ALA A CA 1
ATOM 1225 C C . ALA A 1 166 ? 16.758 -4.026 -32.897 1.00 68.25 166 ALA A C 1
ATOM 1227 O O . ALA A 1 166 ? 17.263 -5.046 -32.429 1.00 68.25 166 ALA A O 1
ATOM 1228 N N . ILE A 1 167 ? 16.489 -3.888 -34.194 1.00 79.19 167 ILE A N 1
ATOM 1229 C CA . ILE A 1 167 ? 17.000 -4.809 -35.210 1.00 79.19 167 ILE A CA 1
ATOM 1230 C C . ILE A 1 167 ? 18.271 -4.175 -35.767 1.00 79.19 167 ILE A C 1
ATOM 1232 O O . ILE A 1 167 ? 18.215 -3.129 -36.410 1.00 79.19 167 ILE A O 1
ATOM 1236 N N . LEU A 1 168 ? 19.415 -4.797 -35.492 1.00 78.50 168 LEU A N 1
ATOM 1237 C CA . LEU A 1 168 ? 20.701 -4.394 -36.050 1.00 78.50 168 LEU A CA 1
ATOM 1238 C C . LEU A 1 168 ? 21.020 -5.317 -37.223 1.00 78.50 168 LEU A C 1
ATOM 1240 O O . LEU A 1 168 ? 21.172 -6.523 -37.043 1.00 78.50 168 LEU A O 1
ATOM 1244 N N . HIS A 1 169 ? 21.113 -4.749 -38.418 1.00 83.62 169 HIS A N 1
ATOM 1245 C C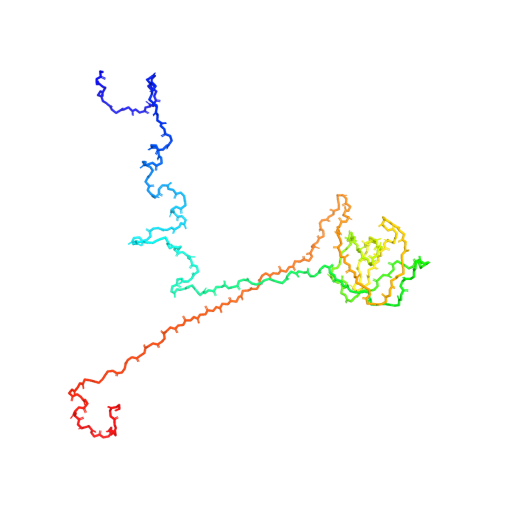A . HIS A 1 169 ? 21.556 -5.455 -39.613 1.00 83.62 169 HIS A CA 1
ATOM 1246 C C . HIS A 1 169 ? 22.708 -4.666 -40.238 1.00 83.62 169 HIS A C 1
ATOM 1248 O O . HIS A 1 169 ? 22.576 -3.474 -40.510 1.00 83.62 169 HIS A O 1
ATOM 1254 N N . SER A 1 170 ? 23.835 -5.342 -40.451 1.00 84.69 170 SER A N 1
ATOM 1255 C CA . SER A 1 170 ? 24.930 -4.886 -41.304 1.00 84.69 170 SER A CA 1
ATOM 1256 C C . SER A 1 170 ? 25.186 -5.928 -42.386 1.00 84.69 170 SER A C 1
ATOM 1258 O O . SER A 1 170 ? 25.420 -7.093 -42.062 1.00 84.69 170 SER A O 1
ATOM 1260 N N . GLU A 1 171 ? 25.175 -5.503 -43.642 1.00 85.81 171 GLU A N 1
ATOM 1261 C CA . GLU A 1 171 ? 25.531 -6.338 -44.786 1.00 85.81 171 GLU A CA 1
ATOM 1262 C C . GLU A 1 171 ? 26.992 -6.075 -45.170 1.00 85.81 171 GLU A C 1
ATOM 1264 O O . GLU A 1 171 ? 27.439 -4.925 -45.200 1.00 85.81 171 GLU A O 1
ATOM 1269 N N . ILE A 1 172 ? 27.750 -7.142 -45.432 1.00 78.31 172 ILE A N 1
ATOM 1270 C CA . ILE A 1 172 ? 29.082 -7.054 -46.037 1.00 78.31 172 ILE A CA 1
ATOM 1271 C C . ILE A 1 172 ? 28.958 -7.637 -47.436 1.00 78.31 172 ILE A C 1
ATOM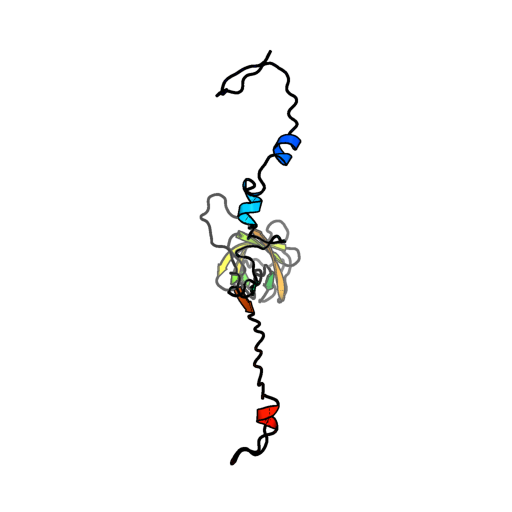 1273 O O . ILE A 1 172 ? 28.991 -8.852 -47.617 1.00 78.31 172 ILE A O 1
ATOM 1277 N N . ASP A 1 173 ? 28.838 -6.752 -48.418 1.00 80.25 173 ASP A N 1
ATOM 1278 C CA . ASP A 1 173 ? 28.820 -7.140 -49.818 1.00 80.25 173 ASP A CA 1
ATOM 1279 C C . ASP A 1 173 ? 30.212 -7.054 -50.432 1.00 80.25 173 ASP A C 1
ATOM 1281 O O . ASP A 1 173 ? 30.886 -6.019 -50.400 1.00 80.25 173 ASP A O 1
ATOM 1285 N N . ILE A 1 174 ? 30.623 -8.146 -51.073 1.00 76.62 174 ILE A N 1
ATOM 1286 C CA . ILE A 1 174 ? 31.787 -8.169 -51.953 1.00 76.62 174 ILE A CA 1
ATOM 1287 C C . ILE A 1 174 ? 31.276 -8.306 -53.382 1.00 76.62 174 ILE A C 1
ATOM 1289 O O . ILE A 1 174 ? 30.587 -9.262 -53.735 1.00 76.62 174 ILE A O 1
ATOM 1293 N N . SER A 1 175 ? 31.643 -7.353 -54.242 1.00 83.38 175 SER A N 1
ATOM 1294 C CA . SER A 1 175 ? 31.361 -7.476 -55.673 1.00 83.38 175 SER A CA 1
ATOM 1295 C C . SER A 1 175 ? 31.968 -8.771 -56.218 1.00 83.38 175 SER A C 1
ATOM 1297 O O . SER A 1 175 ? 33.127 -9.084 -55.943 1.00 83.38 175 SER A O 1
ATOM 1299 N N . ARG A 1 176 ? 31.227 -9.493 -57.066 1.00 79.38 176 ARG A N 1
ATOM 1300 C CA . ARG A 1 176 ? 31.690 -10.739 -57.706 1.00 79.38 176 ARG A CA 1
ATOM 1301 C C . ARG A 1 176 ? 33.051 -10.602 -58.390 1.00 79.38 176 ARG A C 1
ATOM 1303 O O . ARG A 1 176 ? 33.844 -11.536 -58.378 1.00 79.38 176 ARG A O 1
ATOM 1310 N N . SER A 1 177 ? 33.340 -9.440 -58.976 1.00 78.94 177 SER A N 1
ATOM 1311 C CA . SER A 1 177 ? 34.651 -9.180 -59.575 1.00 78.94 177 SER A CA 1
ATOM 1312 C C . SER A 1 177 ? 35.752 -9.025 -58.524 1.00 78.94 177 SER A C 1
ATOM 1314 O O . SER A 1 177 ? 36.866 -9.484 -58.749 1.00 78.94 177 SER A O 1
ATOM 1316 N N . ALA A 1 178 ? 35.445 -8.424 -57.372 1.00 73.69 178 ALA A N 1
ATOM 1317 C CA . ALA A 1 178 ? 36.383 -8.224 -56.273 1.00 73.69 178 ALA A CA 1
ATOM 1318 C C . ALA A 1 178 ? 36.717 -9.528 -55.529 1.00 73.69 178 ALA A C 1
ATOM 1320 O O . ALA A 1 178 ? 37.871 -9.695 -55.150 1.00 73.69 178 ALA A O 1
ATOM 1321 N N . GLY A 1 179 ? 35.762 -10.456 -55.384 1.00 70.56 179 GLY A N 1
ATOM 1322 C CA . GLY A 1 179 ? 36.014 -11.797 -54.830 1.00 70.56 179 GLY A CA 1
ATOM 1323 C C . GLY A 1 179 ? 36.872 -12.687 -55.742 1.00 70.56 179 GLY A C 1
ATOM 1324 O O . GLY A 1 179 ? 37.621 -13.528 -55.261 1.00 70.56 179 GLY A O 1
ATOM 1325 N N . ASN A 1 180 ? 36.838 -12.451 -57.058 1.00 73.94 180 ASN A N 1
ATOM 1326 C CA . ASN A 1 180 ? 37.662 -13.176 -58.035 1.00 73.94 180 ASN A CA 1
ATOM 1327 C C . ASN A 1 180 ? 39.082 -12.595 -58.210 1.00 73.94 180 ASN A C 1
ATOM 1329 O O . ASN A 1 180 ? 39.883 -13.146 -58.965 1.00 73.94 180 ASN A O 1
ATOM 1333 N N . LEU A 1 181 ? 39.400 -11.468 -57.565 1.00 69.75 181 LEU A N 1
ATOM 1334 C CA . LEU A 1 181 ? 40.700 -10.799 -57.646 1.00 69.75 181 LEU A CA 1
ATOM 1335 C C . LEU A 1 181 ? 41.568 -11.196 -56.447 1.00 69.75 181 LEU A C 1
ATOM 1337 O O . LEU A 1 181 ? 41.299 -10.792 -55.319 1.00 69.75 181 LEU A O 1
ATOM 1341 N N . GLN A 1 182 ? 42.658 -11.925 -56.694 1.00 70.75 182 GLN A N 1
ATOM 1342 C CA . GLN A 1 182 ? 43.633 -12.266 -55.657 1.00 70.75 182 GLN A CA 1
ATOM 1343 C C . GLN A 1 182 ? 44.421 -11.011 -55.243 1.00 70.75 182 GLN A C 1
ATOM 1345 O O . GLN A 1 182 ? 45.135 -10.413 -56.051 1.00 70.75 182 GLN A O 1
ATOM 1350 N N . ARG A 1 183 ? 44.280 -10.586 -53.983 1.00 69.31 183 ARG A N 1
ATOM 1351 C CA . ARG A 1 183 ? 44.936 -9.390 -53.430 1.00 69.31 183 ARG A CA 1
ATOM 1352 C C . ARG A 1 183 ? 46.031 -9.792 -52.448 1.00 69.31 183 ARG A C 1
ATOM 1354 O O . ARG A 1 183 ? 45.840 -10.674 -51.619 1.00 69.31 183 ARG A O 1
ATOM 1361 N N . TYR A 1 184 ? 47.184 -9.134 -52.531 1.00 74.06 184 TYR A N 1
ATOM 1362 C CA . TYR A 1 184 ? 48.303 -9.402 -51.629 1.00 74.06 184 TYR A CA 1
ATOM 1363 C C . TYR A 1 184 ? 47.949 -9.010 -50.185 1.00 74.06 184 TYR A C 1
ATOM 1365 O O . TYR A 1 184 ? 47.515 -7.886 -49.941 1.00 74.06 184 TYR A O 1
ATOM 1373 N N . GLY A 1 185 ? 48.152 -9.929 -49.236 1.00 70.81 185 GLY A N 1
ATOM 1374 C CA . GLY A 1 185 ? 47.954 -9.686 -47.801 1.00 70.81 185 GLY A CA 1
ATOM 1375 C C . GLY A 1 185 ? 46.541 -9.937 -47.256 1.00 70.81 185 GLY A C 1
ATOM 1376 O O . GLY A 1 185 ? 46.322 -9.689 -46.075 1.00 70.81 185 GLY A O 1
ATOM 1377 N N . ILE A 1 186 ? 45.599 -10.440 -48.062 1.00 67.38 186 ILE A N 1
ATOM 1378 C CA . ILE A 1 186 ? 44.260 -10.848 -47.601 1.00 67.38 186 ILE A CA 1
ATOM 1379 C C . ILE A 1 186 ? 44.112 -12.349 -47.860 1.00 67.38 186 ILE A C 1
ATOM 1381 O O . ILE A 1 186 ? 44.176 -12.778 -49.008 1.00 67.38 186 ILE A O 1
ATOM 1385 N N . GLY A 1 187 ? 43.997 -13.127 -46.778 1.00 66.62 187 GLY A N 1
ATOM 1386 C CA . GLY A 1 187 ? 44.003 -14.593 -46.812 1.00 66.62 187 GLY A CA 1
ATOM 1387 C C . GLY A 1 187 ? 42.737 -15.195 -47.415 1.00 66.62 187 GLY A C 1
ATOM 1388 O O . GLY A 1 187 ? 42.862 -16.037 -48.291 1.00 66.62 187 GLY A O 1
ATOM 1389 N N . ASP A 1 188 ? 41.561 -14.700 -47.012 1.00 59.28 188 ASP A N 1
ATOM 1390 C CA . ASP A 1 188 ? 40.245 -15.114 -47.516 1.00 59.28 188 ASP A CA 1
ATOM 1391 C C . ASP A 1 188 ? 39.291 -13.902 -47.543 1.00 59.28 188 ASP A C 1
ATOM 1393 O O . ASP A 1 188 ? 39.280 -13.081 -46.620 1.00 59.28 188 ASP A O 1
ATOM 1397 N N . LEU A 1 189 ? 38.519 -13.754 -48.624 1.00 59.38 189 LEU A N 1
ATOM 1398 C CA . LEU A 1 189 ? 37.488 -12.723 -48.795 1.00 59.38 189 LEU A CA 1
ATOM 1399 C C . LEU A 1 189 ? 36.114 -13.389 -48.630 1.00 59.38 189 LEU A C 1
ATOM 1401 O O . LEU A 1 189 ? 35.480 -13.723 -49.627 1.00 59.38 189 LEU A O 1
ATOM 1405 N N . VAL A 1 190 ? 35.698 -13.522 -47.361 1.00 59.91 190 VAL A N 1
ATOM 1406 C CA . VAL A 1 190 ? 34.510 -14.251 -46.853 1.00 59.91 190 VAL A CA 1
ATOM 1407 C C . VAL A 1 190 ? 34.635 -15.771 -46.917 1.00 59.91 190 VAL A C 1
ATOM 1409 O O . VAL A 1 190 ? 34.873 -16.322 -48.011 1.00 59.91 190 VAL A O 1
#